Protein 4P0T (pdb70)

Structure (mmCIF, N/CA/C/O backbone):
data_4P0T
#
_entry.id   4P0T
#
_cell.length_a   104.030
_cell.length_b   104.030
_cell.length_c   33.560
_cell.angle_alpha   90.00
_cell.angle_beta   90.00
_cell.angle_gamma   120.00
#
_symmetry.space_group_name_H-M   'P 3'
#
loop_
_entity.id
_entity.type
_entity.pdbx_description
1 polymer 'Centromere protein M'
2 non-polymer GLYCEROL
3 water water
#
loop_
_atom_site.group_PDB
_atom_site.id
_atom_site.type_symbol
_atom_site.label_atom_id
_atom_site.label_alt_id
_atom_site.label_comp_id
_atom_site.label_asym_id
_atom_site.label_entity_id
_atom_site.label_seq_id
_atom_site.pdbx_PDB_ins_code
_atom_site.Cartn_x
_atom_site.Cartn_y
_atom_site.Cartn_z
_atom_site.occupancy
_atom_site.B_iso_or_equiv
_atom_site.auth_seq_id
_atom_site.auth_comp_id
_atom_site.auth_asym_id
_atom_site.auth_atom_id
_atom_site.pdbx_PDB_model_num
ATOM 1 N N . THR A 1 20 ? 62.020 69.025 9.992 1.00 45.34 15 THR A N 1
ATOM 2 C CA . THR A 1 20 ? 63.278 68.652 10.629 1.00 41.41 15 THR A CA 1
ATOM 3 C C . THR A 1 20 ? 64.393 69.653 10.291 1.00 31.46 15 THR A C 1
ATOM 4 O O . THR A 1 20 ? 65.373 69.769 11.024 1.00 33.76 15 THR A O 1
ATOM 8 N N . ALA A 1 21 ? 64.235 70.374 9.184 1.00 16.67 16 ALA A N 1
ATOM 9 C CA . ALA A 1 21 ? 65.123 71.485 8.857 1.00 16.25 16 ALA A CA 1
ATOM 10 C C . ALA A 1 21 ? 64.271 72.658 8.386 1.00 15.25 16 ALA A C 1
ATOM 11 O O . ALA A 1 21 ? 63.486 72.519 7.458 1.00 14.64 16 ALA A O 1
ATOM 13 N N . THR A 1 22 ? 64.434 73.814 9.021 1.00 14.40 17 THR A N 1
ATOM 14 C CA . THR A 1 22 ? 63.553 74.947 8.775 1.00 12.20 17 THR A CA 1
ATOM 15 C C . THR A 1 22 ? 64.302 76.181 8.308 1.00 11.47 17 THR A C 1
ATOM 16 O O . THR A 1 22 ? 65.250 76.623 8.963 1.00 11.06 17 THR A O 1
ATOM 20 N N . ILE A 1 23 ? 63.859 76.746 7.186 1.00 11.89 18 ILE A N 1
ATOM 21 C CA . ILE A 1 23 ? 64.453 77.971 6.654 1.00 9.38 18 ILE A CA 1
ATOM 22 C C . ILE A 1 23 ? 63.476 79.149 6.716 1.00 10.87 18 ILE A C 1
ATOM 23 O O . ILE A 1 23 ? 62.269 78.986 6.501 1.00 12.22 18 ILE A O 1
ATOM 28 N N . LEU A 1 24 ? 64.000 80.328 7.044 1.00 10.78 19 LEU A N 1
ATOM 29 C CA . LEU A 1 24 ? 63.213 81.554 7.014 1.00 10.41 19 LEU A CA 1
ATOM 30 C C . LEU A 1 24 ? 63.702 82.419 5.868 1.00 10.34 19 LEU A C 1
ATOM 31 O O . LEU A 1 24 ? 64.849 82.849 5.857 1.00 11.22 19 LEU A O 1
ATOM 36 N N . LEU A 1 25 ? 62.827 82.653 4.897 1.00 11.84 20 LEU A N 1
ATOM 37 C CA . LEU A 1 25 ? 63.120 83.550 3.792 1.00 11.18 20 LEU A CA 1
ATOM 38 C C . LEU A 1 25 ? 62.568 84.928 4.124 1.00 8.85 20 LEU A C 1
ATOM 39 O O . LEU A 1 25 ? 61.376 85.085 4.360 1.00 12.10 20 LEU A O 1
ATOM 44 N N . VAL A 1 26 ? 63.448 85.919 4.156 1.00 10.45 21 VAL A N 1
ATOM 45 C CA . VAL A 1 26 ? 63.056 87.284 4.472 1.00 10.98 21 VAL A CA 1
ATOM 46 C C . VAL A 1 26 ? 63.212 88.151 3.233 1.00 12.46 21 VAL A C 1
ATOM 47 O O . VAL A 1 26 ? 64.291 88.226 2.660 1.00 12.95 21 VAL A O 1
ATOM 51 N N . GLY A 1 27 ? 62.131 88.800 2.816 1.00 12.55 22 GLY A N 1
ATOM 52 C CA . GLY A 1 27 ? 62.149 89.613 1.614 1.00 12.78 22 GLY A CA 1
ATOM 53 C C . GLY A 1 27 ? 60.782 90.200 1.336 1.00 16.21 22 GLY A C 1
ATOM 54 O O . GLY A 1 27 ? 59.767 89.681 1.795 1.00 17.74 22 GLY A O 1
ATOM 55 N N . THR A 1 28 ? 60.751 91.278 0.567 1.00 18.12 23 THR A N 1
ATOM 56 C CA . THR A 1 28 ? 59.513 92.011 0.371 1.00 23.15 23 THR A CA 1
ATOM 57 C C . THR A 1 28 ? 58.727 91.562 -0.865 1.00 26.70 23 THR A C 1
ATOM 58 O O . THR A 1 28 ? 57.568 91.945 -1.037 1.00 28.96 23 THR A O 1
ATOM 62 N N . GLU A 1 29 ? 59.349 90.757 -1.721 1.00 25.09 24 GLU A N 1
ATOM 63 C CA . GLU A 1 29 ? 58.672 90.249 -2.917 1.00 27.87 24 GLU A CA 1
ATOM 64 C C . GLU A 1 29 ? 58.068 88.863 -2.686 1.00 25.31 24 GLU A C 1
ATOM 65 O O . GLU A 1 29 ? 58.742 87.853 -2.893 1.00 21.88 24 GLU A O 1
ATOM 71 N N . ASP A 1 30 ? 56.799 88.825 -2.280 1.00 27.08 25 ASP A N 1
ATOM 72 C CA . ASP A 1 30 ? 56.116 87.574 -1.938 1.00 30.35 25 ASP A CA 1
ATOM 73 C C . ASP A 1 30 ? 56.243 86.491 -3.011 1.00 21.90 25 ASP A C 1
ATOM 74 O O . ASP A 1 30 ? 56.549 85.337 -2.707 1.00 19.17 25 ASP A O 1
ATOM 79 N N . ALA A 1 31 ? 56.006 86.875 -4.262 1.00 19.93 26 ALA A N 1
ATOM 80 C CA . ALA A 1 31 ? 55.960 85.925 -5.366 1.00 21.56 26 ALA A CA 1
ATOM 81 C C . ALA A 1 31 ? 57.288 85.209 -5.555 1.00 25.64 26 ALA A C 1
ATOM 82 O O . ALA A 1 31 ? 57.329 83.982 -5.664 1.00 28.07 26 ALA A O 1
ATOM 84 N N . LEU A 1 32 ? 58.371 85.980 -5.585 1.00 26.02 27 LEU A N 1
ATOM 85 C CA . LEU A 1 32 ? 59.712 85.423 -5.720 1.00 26.29 27 LEU A CA 1
ATOM 86 C C . LEU A 1 32 ? 60.071 84.511 -4.552 1.00 22.11 27 LEU A C 1
ATOM 87 O O . LEU A 1 32 ? 60.671 83.458 -4.756 1.00 23.54 27 LEU A O 1
ATOM 92 N N . LEU A 1 33 ? 59.720 84.919 -3.332 1.00 16.96 28 LEU A N 1
ATOM 93 C CA . LEU A 1 33 ? 59.989 84.094 -2.154 1.00 12.97 28 LEU A CA 1
ATOM 94 C C . LEU A 1 33 ? 59.259 82.771 -2.275 1.00 16.33 28 LEU A C 1
ATOM 95 O O . LEU A 1 33 ? 59.795 81.722 -1.916 1.00 18.42 28 LEU A O 1
ATOM 100 N N . GLN A 1 34 ? 58.028 82.832 -2.777 1.00 14.41 29 GLN A N 1
ATOM 101 C CA . GLN A 1 34 ? 57.214 81.635 -2.965 1.00 15.49 29 GLN A CA 1
ATOM 102 C C . GLN A 1 34 ? 57.779 80.705 -4.017 1.00 15.11 29 GLN A C 1
ATOM 103 O O . GLN A 1 34 ? 57.806 79.496 -3.823 1.00 14.07 29 GLN A O 1
ATOM 109 N N . GLN A 1 35 ? 58.209 81.264 -5.142 1.00 13.74 30 GLN A N 1
ATOM 110 C CA . GLN A 1 35 ? 58.788 80.440 -6.192 1.00 13.37 30 GLN A CA 1
ATOM 111 C C . GLN A 1 35 ? 60.116 79.829 -5.735 1.00 12.88 30 GLN A C 1
ATOM 112 O O . GLN A 1 35 ? 60.423 78.678 -6.052 1.00 15.37 30 GLN A O 1
ATOM 118 N N . LEU A 1 36 ? 60.889 80.578 -4.955 1.00 12.34 31 LEU A N 1
ATOM 119 C CA . LEU A 1 36 ? 62.121 80.023 -4.399 1.00 12.66 31 LEU A CA 1
ATOM 120 C C . LEU A 1 36 ? 61.813 78.893 -3.419 1.00 14.46 31 LEU A C 1
ATOM 121 O O . LEU A 1 36 ? 62.495 77.868 -3.412 1.00 16.85 31 LEU A O 1
ATOM 126 N N . ALA A 1 37 ? 60.784 79.086 -2.596 1.00 12.34 32 ALA A N 1
ATOM 127 C CA . ALA A 1 37 ? 60.379 78.074 -1.623 1.00 11.86 32 ALA A CA 1
ATOM 128 C C . ALA A 1 37 ? 59.931 76.801 -2.337 1.00 13.84 32 ALA A C 1
ATOM 129 O O . ALA A 1 37 ? 60.306 75.690 -1.957 1.00 15.21 32 ALA A O 1
ATOM 131 N N . ASP A 1 38 ? 59.126 76.974 -3.377 1.00 12.67 33 ASP A N 1
ATOM 132 C CA . ASP A 1 38 ? 58.666 75.857 -4.181 1.00 13.50 33 ASP A CA 1
ATOM 133 C C . ASP A 1 38 ? 59.860 75.139 -4.790 1.00 13.78 33 ASP A C 1
ATOM 134 O O . ASP A 1 38 ? 59.886 73.909 -4.858 1.00 15.96 33 ASP A O 1
ATOM 139 N N . SER A 1 39 ? 60.853 75.913 -5.226 1.00 13.74 34 SER A N 1
ATOM 140 C CA . SER A 1 39 ? 62.057 75.340 -5.827 1.00 14.34 34 SER A CA 1
ATOM 141 C C . SER A 1 39 ? 62.847 74.511 -4.812 1.00 15.35 34 SER A C 1
ATOM 142 O O . SER A 1 39 ? 63.371 73.446 -5.139 1.00 16.24 34 SER A O 1
ATOM 145 N N . MET A 1 40 ? 62.911 74.998 -3.578 1.00 11.41 35 MET A N 1
ATOM 146 C CA . MET A 1 40 ? 63.602 74.279 -2.516 1.00 11.22 35 MET A CA 1
ATOM 147 C C . MET A 1 40 ? 62.858 73.006 -2.146 1.00 11.27 35 MET A C 1
ATOM 148 O O . MET A 1 40 ? 63.470 71.993 -1.832 1.00 13.58 35 MET A O 1
ATOM 153 N N . LEU A 1 41 ? 61.530 73.067 -2.192 1.00 12.09 36 LEU A N 1
ATOM 154 C CA . LEU A 1 41 ? 60.698 71.931 -1.818 1.00 11.87 36 LEU A CA 1
ATOM 155 C C . LEU A 1 41 ? 60.608 70.873 -2.920 1.00 18.20 36 LEU A C 1
ATOM 156 O O . LEU A 1 41 ? 60.235 69.729 -2.658 1.00 21.46 36 LEU A O 1
ATOM 161 N N . LYS A 1 42 ? 60.947 71.256 -4.146 1.00 21.75 37 LYS A N 1
ATOM 162 C CA . LYS A 1 42 ? 60.947 70.310 -5.257 1.00 29.89 37 LYS A CA 1
ATOM 163 C C . LYS A 1 42 ? 61.897 69.132 -4.986 1.00 43.36 37 LYS A C 1
ATOM 164 O O . LYS A 1 42 ? 62.999 69.318 -4.471 1.00 45.81 37 LYS A O 1
ATOM 170 N N . GLU A 1 43 ? 61.444 67.927 -5.324 1.00 57.27 38 GLU A N 1
ATOM 171 C CA . GLU A 1 43 ? 62.159 66.678 -5.032 1.00 71.55 38 GLU A CA 1
ATOM 172 C C . GLU A 1 43 ? 63.629 66.680 -5.481 1.00 77.90 38 GLU A C 1
ATOM 173 O O . GLU A 1 43 ? 63.971 67.309 -6.485 1.00 81.50 38 GLU A O 1
ATOM 175 N N . ASP A 1 44 ? 64.498 65.981 -4.749 1.00 76.83 39 ASP A N 1
ATOM 176 C CA . ASP A 1 44 ? 64.132 65.228 -3.549 1.00 73.85 39 ASP A CA 1
ATOM 177 C C . ASP A 1 44 ? 65.140 65.484 -2.436 1.00 69.64 39 ASP A C 1
ATOM 178 O O . ASP A 1 44 ? 66.310 65.759 -2.697 1.00 68.72 39 ASP A O 1
ATOM 180 N N . CYS A 1 45 ? 64.687 65.392 -1.192 1.00 66.64 40 CYS A N 1
ATOM 181 C CA . CYS A 1 45 ? 65.551 65.693 -0.057 1.00 63.57 40 CYS A CA 1
ATOM 182 C C . CYS A 1 45 ? 65.414 64.682 1.078 1.00 62.44 40 CYS A C 1
ATOM 183 O O . CYS A 1 45 ? 64.304 64.352 1.500 1.00 63.08 40 CYS A O 1
ATOM 186 N N . ALA A 1 46 ? 66.557 64.209 1.574 1.00 60.24 41 ALA A N 1
ATOM 187 C CA . ALA A 1 46 ? 66.600 63.202 2.633 1.00 58.12 41 ALA A CA 1
ATOM 188 C C . ALA A 1 46 ? 66.019 63.724 3.939 1.00 51.23 41 ALA A C 1
ATOM 189 O O . ALA A 1 46 ? 65.584 62.950 4.791 1.00 52.31 41 ALA A O 1
ATOM 191 N N . SER A 1 47 ? 66.022 65.041 4.096 1.00 44.12 42 SER A N 1
ATOM 192 C CA . SER A 1 47 ? 65.431 65.651 5.274 1.00 41.08 42 SER A CA 1
ATOM 193 C C . SER A 1 47 ? 64.080 66.277 4.943 1.00 37.21 42 SER A C 1
ATOM 194 O O . SER A 1 47 ? 63.749 66.497 3.775 1.00 34.72 42 SER A O 1
ATOM 197 N N . GLU A 1 48 ? 63.295 66.536 5.982 1.00 34.34 43 GLU A N 1
ATOM 198 C CA . GLU A 1 48 ? 61.995 67.167 5.825 1.00 32.92 43 GLU A CA 1
ATOM 199 C C . GLU A 1 48 ? 62.139 68.671 6.008 1.00 24.80 43 GLU A C 1
ATOM 200 O O . GLU A 1 48 ? 62.384 69.158 7.115 1.00 20.12 43 GLU A O 1
ATOM 206 N N . LEU A 1 49 ? 61.982 69.396 4.904 1.00 19.79 44 LEU A N 1
ATOM 207 C CA . LEU A 1 49 ? 62.213 70.834 4.870 1.00 17.46 44 LEU A CA 1
ATOM 208 C C . LEU A 1 49 ? 60.939 71.626 5.139 1.00 16.69 44 LEU A C 1
ATOM 209 O O . LEU A 1 49 ? 59.872 71.315 4.614 1.00 18.32 44 LEU A O 1
ATOM 214 N N . LYS A 1 50 ? 61.057 72.649 5.971 1.00 17.09 45 LYS A N 1
ATOM 215 C CA . LYS A 1 50 ? 59.954 73.561 6.221 1.00 19.36 45 LYS A CA 1
ATOM 216 C C . LYS A 1 50 ? 60.396 74.958 5.831 1.00 16.25 45 LYS A C 1
ATOM 217 O O . LYS A 1 50 ? 61.524 75.369 6.127 1.00 13.82 45 LYS A O 1
ATOM 223 N N . VAL A 1 51 ? 59.512 75.681 5.154 1.00 16.17 46 VAL A N 1
ATOM 224 C CA . VAL A 1 51 ? 59.814 77.038 4.729 1.00 16.59 46 VAL A CA 1
ATOM 225 C C . VAL A 1 51 ? 58.855 78.031 5.374 1.00 17.94 46 VAL A C 1
ATOM 226 O O . VAL A 1 51 ? 57.641 77.834 5.354 1.00 19.16 46 VAL A O 1
ATOM 230 N N . HIS A 1 52 ? 59.414 79.083 5.964 1.00 16.62 47 HIS A N 1
ATOM 231 C CA . HIS A 1 52 ? 58.620 80.214 6.423 1.00 19.37 47 HIS A CA 1
ATOM 232 C C . HIS A 1 52 ? 59.038 81.462 5.653 1.00 17.61 47 HIS A C 1
ATOM 233 O O . HIS A 1 52 ? 60.207 81.618 5.309 1.00 13.61 47 HIS A O 1
ATOM 240 N N . LEU A 1 53 ? 58.079 82.333 5.364 1.00 15.96 48 LEU A N 1
ATOM 241 C CA . LEU A 1 53 ? 58.382 83.596 4.706 1.00 15.02 48 LEU A CA 1
ATOM 242 C C . LEU A 1 53 ? 58.061 84.751 5.643 1.00 15.42 48 LEU A C 1
ATOM 243 O O . LEU A 1 53 ? 57.104 84.686 6.413 1.00 16.46 48 LEU A O 1
ATOM 248 N N . ALA A 1 54 ? 58.869 85.801 5.582 1.00 13.69 49 ALA A N 1
ATOM 249 C CA . ALA A 1 54 ? 58.592 87.028 6.310 1.00 12.77 49 ALA A CA 1
ATOM 250 C C . ALA A 1 54 ? 58.913 88.201 5.403 1.00 13.12 49 ALA A C 1
ATOM 251 O O . ALA A 1 54 ? 59.868 88.151 4.634 1.00 13.81 49 ALA A O 1
ATOM 253 N N . LYS A 1 55 ? 58.118 89.256 5.480 1.00 16.21 50 LYS A N 1
ATOM 254 C CA . LYS A 1 55 ? 58.391 90.434 4.676 1.00 18.88 50 LYS A CA 1
ATOM 255 C C . LYS A 1 55 ? 59.506 91.243 5.322 1.00 19.12 50 LYS A C 1
ATOM 256 O O . LYS A 1 55 ? 60.229 91.973 4.642 1.00 22.06 50 LYS A O 1
ATOM 262 N N . SER A 1 56 ? 59.654 91.084 6.636 1.00 15.90 51 SER A N 1
ATOM 263 C CA . SER A 1 56 ? 60.625 91.857 7.398 1.00 17.64 51 SER A CA 1
ATOM 264 C C . SER A 1 56 ? 60.872 91.268 8.785 1.00 18.49 51 SER A C 1
ATOM 265 O O . SER A 1 56 ? 60.128 90.405 9.244 1.00 17.79 51 SER A O 1
ATOM 268 N N . LEU A 1 57 ? 61.929 91.743 9.441 1.00 17.94 52 LEU A N 1
ATOM 269 C CA . LEU A 1 57 ? 62.175 91.448 10.848 1.00 15.00 52 LEU A CA 1
ATOM 270 C C . LEU A 1 57 ? 62.095 92.763 11.618 1.00 19.62 52 LEU A C 1
ATOM 271 O O . LEU A 1 57 ? 62.469 93.812 11.086 1.00 18.69 52 LEU A O 1
ATOM 276 N N . PRO A 1 58 ? 61.615 92.721 12.873 1.00 22.93 53 PRO A N 1
ATOM 277 C CA . PRO A 1 58 ? 61.253 91.533 13.656 1.00 23.20 53 PRO A CA 1
ATOM 278 C C . PRO A 1 58 ? 59.924 90.912 13.246 1.00 26.07 53 PRO A C 1
ATOM 279 O O . PRO A 1 58 ? 59.006 91.623 12.842 1.00 27.44 53 PRO A O 1
ATOM 283 N N . LEU A 1 59 ? 59.840 89.589 13.354 1.00 28.53 54 LEU A N 1
ATOM 284 C CA . LEU A 1 59 ? 58.591 88.861 13.161 1.00 29.63 54 LEU A CA 1
ATOM 285 C C . LEU A 1 59 ? 57.520 89.391 14.122 1.00 31.18 54 LEU A C 1
ATOM 286 O O . LEU A 1 59 ? 57.844 89.980 15.156 1.00 30.02 54 LEU A O 1
ATOM 291 N N . PRO A 1 60 ? 56.239 89.198 13.775 1.00 31.96 55 PRO A N 1
ATOM 292 C CA . PRO A 1 60 ? 55.130 89.700 14.598 1.00 35.99 55 PRO A CA 1
ATOM 293 C C . PRO A 1 60 ? 55.165 89.210 16.050 1.00 40.28 55 PRO A C 1
ATOM 294 O O . PRO A 1 60 ? 55.585 88.081 16.321 1.00 42.76 55 PRO A O 1
ATOM 298 N N . PRO A 1 66 ? 58.850 78.743 16.621 1.00 38.84 61 PRO A N 1
ATOM 299 C CA . PRO A 1 66 ? 59.320 77.668 15.738 1.00 36.35 61 PRO A CA 1
ATOM 300 C C . PRO A 1 66 ? 60.831 77.722 15.584 1.00 28.33 61 PRO A C 1
ATOM 301 O O . PRO A 1 66 ? 61.371 78.813 15.423 1.00 24.85 61 PRO A O 1
ATOM 305 N N . ARG A 1 67 ? 61.504 76.578 15.634 1.00 26.85 62 ARG A N 1
ATOM 306 C CA . ARG A 1 67 ? 62.950 76.558 15.449 1.00 24.04 62 ARG A CA 1
ATOM 307 C C . ARG A 1 67 ? 63.291 76.978 14.027 1.00 20.42 62 ARG A C 1
ATOM 308 O O . ARG A 1 67 ? 62.676 76.506 13.071 1.00 22.01 62 ARG A O 1
ATOM 316 N N . ILE A 1 68 ? 64.256 77.884 13.898 1.00 13.70 63 ILE A N 1
ATOM 317 C CA . ILE A 1 68 ? 64.723 78.345 12.599 1.00 10.86 63 ILE A CA 1
ATOM 318 C C . ILE A 1 68 ? 66.210 78.068 12.489 1.00 14.93 63 ILE A C 1
ATOM 319 O O . ILE A 1 68 ? 67.000 78.557 13.297 1.00 16.94 63 ILE A O 1
ATOM 324 N N . ASP A 1 69 ? 66.590 77.280 11.489 1.00 12.88 64 ASP A N 1
ATOM 325 C CA . ASP A 1 69 ? 67.977 76.850 11.341 1.00 14.48 64 ASP A CA 1
ATOM 326 C C . ASP A 1 69 ? 68.801 77.776 10.452 1.00 13.79 64 ASP A C 1
ATOM 327 O O . ASP A 1 69 ? 70.018 77.885 10.610 1.00 13.70 64 ASP A O 1
ATOM 332 N N . LEU A 1 70 ? 68.133 78.446 9.523 1.00 11.52 65 LEU A N 1
ATOM 333 C CA . LEU A 1 70 ? 68.822 79.265 8.539 1.00 10.95 65 LEU A CA 1
ATOM 334 C C . LEU A 1 70 ? 67.942 80.438 8.144 1.00 10.37 65 LEU A C 1
ATOM 335 O O . LEU A 1 70 ? 66.744 80.255 7.914 1.00 12.13 65 LEU A O 1
ATOM 340 N N . ILE A 1 71 ? 68.516 81.639 8.090 1.00 10.16 66 ILE A N 1
ATOM 341 C CA . ILE A 1 71 ? 67.791 82.803 7.579 1.00 10.76 66 ILE A CA 1
ATOM 342 C C . ILE A 1 71 ? 68.428 83.262 6.273 1.00 12.11 66 ILE A C 1
ATOM 343 O O . ILE A 1 71 ? 69.643 83.426 6.194 1.00 13.84 66 ILE A O 1
ATOM 348 N N . VAL A 1 72 ? 67.608 83.451 5.245 1.00 9.80 67 VAL A N 1
ATOM 349 C CA . VAL A 1 72 ? 68.097 83.966 3.977 1.00 9.23 67 VAL A CA 1
ATOM 350 C C . VAL A 1 72 ? 67.445 85.304 3.692 1.00 11.43 67 VAL A C 1
ATOM 351 O O . VAL A 1 72 ? 66.223 85.386 3.551 1.00 12.82 67 VAL A O 1
ATOM 355 N N . PHE A 1 73 ? 68.259 86.349 3.618 1.00 9.98 68 PHE A N 1
ATOM 356 C CA . PHE A 1 73 ? 67.764 87.660 3.234 1.00 9.49 68 PHE A CA 1
ATOM 357 C C . PHE A 1 73 ? 67.824 87.812 1.722 1.00 12.44 68 PHE A C 1
ATOM 358 O O . PHE A 1 73 ? 68.899 87.892 1.129 1.00 13.59 68 PHE A O 1
ATOM 366 N N . VAL A 1 74 ? 66.650 87.814 1.106 1.00 11.57 69 VAL A N 1
ATOM 367 C CA . VAL A 1 74 ? 66.535 87.990 -0.325 1.00 12.34 69 VAL A CA 1
ATOM 368 C C . VAL A 1 74 ? 66.461 89.483 -0.582 1.00 13.90 69 VAL A C 1
ATOM 369 O O . VAL A 1 74 ? 65.548 90.167 -0.109 1.00 13.73 69 VAL A O 1
ATOM 373 N N . VAL A 1 75 ? 67.454 89.986 -1.307 1.00 13.30 70 VAL A N 1
ATOM 374 C CA . VAL A 1 75 ? 67.586 91.411 -1.566 1.00 13.55 70 VAL A CA 1
ATOM 375 C C . VAL A 1 75 ? 67.410 91.689 -3.055 1.00 15.86 70 VAL A C 1
ATOM 376 O O . VAL A 1 75 ? 68.112 91.122 -3.892 1.00 14.29 70 VAL A O 1
ATOM 380 N N . ASN A 1 76 ? 66.454 92.554 -3.376 1.00 16.06 71 ASN A N 1
ATOM 381 C CA . ASN A 1 76 ? 66.175 92.924 -4.756 1.00 12.99 71 ASN A CA 1
ATOM 382 C C . ASN A 1 76 ? 66.982 94.161 -5.129 1.00 12.97 71 ASN A C 1
ATOM 383 O O . ASN A 1 76 ? 66.712 95.252 -4.635 1.00 13.87 71 ASN A O 1
ATOM 388 N N . LEU A 1 77 ? 67.960 93.999 -6.013 1.00 13.17 72 LEU A N 1
ATOM 389 C CA . LEU A 1 77 ? 68.857 95.104 -6.344 1.00 16.89 72 LEU A CA 1
ATOM 390 C C . LEU A 1 77 ? 68.217 96.191 -7.216 1.00 19.68 72 LEU A C 1
ATOM 391 O O . LEU A 1 77 ? 68.840 97.215 -7.502 1.00 22.50 72 LEU A O 1
ATOM 396 N N . HIS A 1 78 ? 66.978 95.967 -7.638 1.00 18.35 73 HIS A N 1
ATOM 397 C CA . HIS A 1 78 ? 66.252 96.976 -8.401 1.00 18.22 73 HIS A CA 1
ATOM 398 C C . HIS A 1 78 ? 65.329 97.792 -7.497 1.00 16.61 73 HIS A C 1
ATOM 399 O O . HIS A 1 78 ? 64.664 98.721 -7.955 1.00 20.83 73 HIS A O 1
ATOM 406 N N . SER A 1 79 ? 65.311 97.451 -6.211 1.00 15.09 74 SER A N 1
ATOM 407 C CA . SER A 1 79 ? 64.403 98.088 -5.256 1.00 14.60 74 SER A CA 1
ATOM 408 C C . SER A 1 79 ? 65.126 98.659 -4.034 1.00 14.31 74 SER A C 1
ATOM 409 O O . SER A 1 79 ? 65.654 97.915 -3.207 1.00 14.19 74 SER A O 1
ATOM 412 N N . LYS A 1 80 ? 65.140 99.983 -3.924 1.00 14.44 75 LYS A N 1
ATOM 413 C CA . LYS A 1 80 ? 65.774 100.653 -2.793 1.00 15.71 75 LYS A CA 1
ATOM 414 C C . LYS A 1 80 ? 65.060 100.289 -1.495 1.00 14.56 75 LYS A C 1
ATOM 415 O O . LYS A 1 80 ? 65.680 100.214 -0.423 1.00 15.37 75 LYS A O 1
ATOM 421 N N . TYR A 1 81 ? 63.751 100.065 -1.597 1.00 12.58 76 TYR A N 1
ATOM 422 C CA . TYR A 1 81 ? 62.979 99.637 -0.441 1.00 13.77 76 TYR A CA 1
ATOM 423 C C . TYR A 1 81 ? 63.428 98.261 0.032 1.00 10.79 76 TYR A C 1
ATOM 424 O O . TYR A 1 81 ? 63.499 98.006 1.227 1.00 11.05 76 TYR A O 1
ATOM 433 N N . SER A 1 82 ? 63.732 97.379 -0.910 1.00 11.94 77 SER A N 1
ATOM 434 C CA . SER A 1 82 ? 64.229 96.052 -0.565 1.00 9.47 77 SER A CA 1
ATOM 435 C C . SER A 1 82 ? 65.526 96.149 0.246 1.00 11.81 77 SER A C 1
ATOM 436 O O . SER A 1 82 ? 65.666 95.522 1.307 1.00 15.65 77 SER A O 1
ATOM 439 N N . LEU A 1 83 ? 66.462 96.945 -0.267 1.00 12.27 78 LEU A N 1
ATOM 440 C CA . LEU A 1 83 ? 67.731 97.222 0.398 1.00 11.15 78 LEU A CA 1
ATOM 441 C C . LEU A 1 83 ? 67.492 97.727 1.811 1.00 11.52 78 LEU A C 1
ATOM 442 O O . LEU A 1 83 ? 68.024 97.175 2.778 1.00 15.95 78 LEU A O 1
ATOM 447 N N . GLN A 1 84 ? 66.693 98.786 1.925 1.00 11.87 79 GLN A N 1
ATOM 448 C CA . GLN A 1 84 ? 66.424 99.391 3.232 1.00 12.55 79 GLN A CA 1
ATOM 449 C C . GLN A 1 84 ? 65.822 98.391 4.219 1.00 12.45 79 GLN A C 1
ATOM 450 O O . GLN A 1 84 ? 66.240 98.306 5.376 1.00 13.67 79 GLN A O 1
ATOM 456 N N . ASN A 1 85 ? 64.832 97.640 3.750 1.00 11.69 80 ASN A N 1
ATOM 457 C CA . ASN A 1 85 ? 64.182 96.614 4.557 1.00 14.37 80 ASN A CA 1
ATOM 458 C C . ASN A 1 85 ? 65.166 95.550 5.052 1.00 13.22 80 ASN A C 1
ATOM 459 O O . ASN A 1 85 ? 65.099 95.119 6.208 1.00 12.61 80 ASN A O 1
ATOM 464 N N . THR A 1 86 ? 66.084 95.136 4.181 1.00 10.74 81 THR A N 1
ATOM 465 C CA . THR A 1 86 ? 67.126 94.194 4.585 1.00 10.52 81 THR A CA 1
ATOM 466 C C . THR A 1 86 ? 68.002 94.805 5.678 1.00 14.20 81 THR A C 1
ATOM 467 O O . THR A 1 86 ? 68.236 94.187 6.730 1.00 13.45 81 THR A O 1
ATOM 471 N N . GLU A 1 87 ? 68.464 96.032 5.429 1.00 11.59 82 GLU A N 1
ATOM 472 C CA . GLU A 1 87 ? 69.351 96.716 6.365 1.00 11.59 82 GLU A CA 1
ATOM 473 C C . GLU A 1 87 ? 68.715 96.846 7.745 1.00 12.34 82 GLU A C 1
ATOM 474 O O . GLU A 1 87 ? 69.376 96.634 8.764 1.00 15.16 82 GLU A O 1
ATOM 480 N N . GLU A 1 88 ? 67.430 97.187 7.773 1.00 11.36 83 GLU A N 1
ATOM 481 C CA . GLU A 1 88 ? 66.716 97.394 9.029 1.00 14.78 83 GLU A CA 1
ATOM 482 C C . GLU A 1 88 ? 66.461 96.065 9.736 1.00 15.92 83 GLU A C 1
ATOM 483 O O . GLU A 1 88 ? 66.661 95.944 10.948 1.00 17.27 83 GLU A O 1
ATOM 489 N N . SER A 1 89 ? 66.026 95.071 8.965 1.00 13.17 84 SER A N 1
ATOM 490 C CA . SER A 1 89 ? 65.739 93.743 9.498 1.00 14.51 84 SER A CA 1
ATOM 491 C C . SER A 1 89 ? 66.965 93.127 10.161 1.00 12.98 84 SER A C 1
ATOM 492 O O . SER A 1 89 ? 66.856 92.469 11.196 1.00 13.93 84 SER A O 1
ATOM 495 N N . LEU A 1 90 ? 68.129 93.345 9.559 1.00 11.10 85 LEU A N 1
ATOM 496 C CA . LEU A 1 90 ? 69.368 92.790 10.096 1.00 11.40 85 LEU A CA 1
ATOM 497 C C . LEU A 1 90 ? 69.652 93.217 11.538 1.00 12.54 85 LEU A C 1
ATOM 498 O O . LEU A 1 90 ? 70.306 92.494 12.292 1.00 15.62 85 LEU A O 1
ATOM 503 N N . ARG A 1 91 ? 69.151 94.381 11.928 1.00 11.70 86 ARG A N 1
ATOM 504 C CA . ARG A 1 91 ? 69.443 94.895 13.256 1.00 12.79 86 ARG A CA 1
ATOM 505 C C . ARG A 1 91 ? 68.753 94.085 14.352 1.00 17.66 86 ARG A C 1
ATOM 506 O O . ARG A 1 91 ? 69.116 94.180 15.528 1.00 19.25 86 ARG A O 1
ATOM 514 N N . HIS A 1 92 ? 67.769 93.278 13.967 1.00 13.81 87 HIS A N 1
ATOM 515 C CA . HIS A 1 92 ? 66.987 92.531 14.944 1.00 13.42 87 HIS A CA 1
ATOM 516 C C . HIS A 1 92 ? 67.412 91.071 15.047 1.00 14.80 87 HIS A C 1
ATOM 517 O O . HIS A 1 92 ? 66.824 90.298 15.804 1.00 16.94 87 HIS A O 1
ATOM 524 N N . VAL A 1 93 ? 68.434 90.702 14.283 1.00 12.29 88 VAL A N 1
ATOM 525 C CA . VAL A 1 93 ? 68.912 89.328 14.251 1.00 11.07 88 VAL A CA 1
ATOM 526 C C . VAL A 1 93 ? 69.978 89.110 15.317 1.00 13.75 88 VAL A C 1
ATOM 527 O O . VAL A 1 93 ? 70.954 89.860 15.386 1.00 14.72 88 VAL A O 1
ATOM 531 N N . ASP A 1 94 ? 69.799 88.088 16.150 1.00 13.16 89 ASP A N 1
ATOM 532 C CA . ASP A 1 94 ? 70.808 87.770 17.158 1.00 14.41 89 ASP A CA 1
ATOM 533 C C . ASP A 1 94 ? 72.115 87.333 16.507 1.00 13.84 89 ASP A C 1
ATOM 534 O O . ASP A 1 94 ? 72.105 86.638 15.491 1.00 15.07 89 ASP A O 1
ATOM 539 N N . ALA A 1 95 ? 73.231 87.748 17.101 1.00 13.66 90 ALA A N 1
ATOM 540 C CA . ALA A 1 95 ? 74.551 87.542 16.510 1.00 14.74 90 ALA A CA 1
ATOM 541 C C . ALA A 1 95 ? 74.856 86.076 16.242 1.00 17.34 90 ALA A C 1
ATOM 542 O O . ALA A 1 95 ? 75.596 85.759 15.312 1.00 18.15 90 ALA A O 1
ATOM 544 N N . SER A 1 96 ? 74.283 85.186 17.052 1.00 18.49 91 SER A N 1
ATOM 545 C CA . SER A 1 96 ? 74.532 83.752 16.906 1.00 17.15 91 SER A CA 1
ATOM 546 C C . SER A 1 96 ? 74.019 83.240 15.572 1.00 14.29 91 SER A C 1
ATOM 547 O O . SER A 1 96 ? 74.507 82.236 15.061 1.00 16.53 91 SER A O 1
ATOM 550 N N . PHE A 1 97 ? 73.038 83.933 15.004 1.00 11.07 92 PHE A N 1
ATOM 551 C CA . PHE A 1 97 ? 72.545 83.568 13.685 1.00 12.04 92 PHE A CA 1
ATOM 552 C C . PHE A 1 97 ? 73.601 83.806 12.610 1.00 13.30 92 PHE A C 1
ATOM 553 O O . PHE A 1 97 ? 73.621 83.119 11.600 1.00 15.78 92 PHE A O 1
ATOM 561 N N . PHE A 1 98 ? 74.472 84.787 12.815 1.00 14.51 93 PHE A N 1
ATOM 562 C CA . PHE A 1 98 ? 75.446 85.129 11.783 1.00 15.36 93 PHE A CA 1
ATOM 563 C C . PHE A 1 98 ? 76.627 84.166 11.798 1.00 17.04 93 PHE A C 1
ATOM 564 O O . PHE A 1 98 ? 77.516 84.253 10.950 1.00 18.35 93 PHE A O 1
ATOM 572 N N . LEU A 1 99 ? 76.624 83.243 12.760 1.00 16.57 94 LEU A N 1
ATOM 573 C CA . LEU A 1 99 ? 77.620 82.171 12.801 1.00 19.90 94 LEU A CA 1
ATOM 574 C C . LEU A 1 99 ? 77.328 81.068 11.770 1.00 18.10 94 LEU A C 1
ATOM 575 O O . LEU A 1 99 ? 77.223 79.889 12.121 1.00 16.19 94 LEU A O 1
ATOM 580 N N . GLY A 1 100 ? 77.203 81.450 10.502 1.00 14.74 95 GLY A N 1
ATOM 581 C CA . GLY A 1 100 ? 76.937 80.491 9.444 1.00 14.23 95 GLY A CA 1
ATOM 582 C C . GLY A 1 100 ? 75.470 80.183 9.186 1.00 12.81 95 GLY A C 1
ATOM 583 O O . GLY A 1 100 ? 75.151 79.433 8.265 1.00 15.16 95 GLY A O 1
ATOM 584 N N . LYS A 1 101 ? 74.571 80.757 9.985 1.00 11.00 96 LYS A N 1
ATOM 585 C CA . LYS A 1 101 ? 73.140 80.484 9.829 1.00 9.86 96 LYS A CA 1
ATOM 586 C C . LYS A 1 101 ? 72.376 81.628 9.163 1.00 13.53 96 LYS A C 1
ATOM 587 O O . LYS A 1 101 ? 71.146 81.680 9.221 1.00 12.70 96 LYS A O 1
ATOM 593 N N . VAL A 1 102 ? 73.112 82.541 8.533 1.00 11.60 97 VAL A N 1
ATOM 594 C CA . VAL A 1 102 ? 72.517 83.596 7.713 1.00 12.75 97 VAL A CA 1
ATOM 595 C C . VAL A 1 102 ? 73.175 83.658 6.337 1.00 13.29 97 VAL A C 1
ATOM 596 O O . VAL A 1 102 ? 74.402 83.614 6.222 1.00 13.26 97 VAL A O 1
ATOM 600 N N . CYS A 1 103 ? 72.342 83.742 5.302 1.00 13.09 98 CYS A N 1
ATOM 601 C CA A CYS A 1 103 ? 72.804 83.906 3.929 0.49 14.05 98 CYS A CA 1
ATOM 602 C CA B CYS A 1 103 ? 72.829 83.922 3.947 0.51 13.84 98 CYS A CA 1
ATOM 603 C C . CYS A 1 103 ? 72.099 85.091 3.292 1.00 15.80 98 CYS A C 1
ATOM 604 O O . CYS A 1 103 ? 70.914 85.320 3.548 1.00 17.23 98 CYS A O 1
ATOM 609 N N . PHE A 1 104 ? 72.819 85.841 2.464 1.00 10.81 99 PHE A N 1
ATOM 610 C CA . PHE A 1 104 ? 72.210 86.915 1.689 1.00 9.99 99 PHE A CA 1
ATOM 611 C C . PHE A 1 104 ? 71.988 86.389 0.287 1.00 12.70 99 PHE A C 1
ATOM 612 O O . PHE A 1 104 ? 72.839 85.680 -0.250 1.00 13.80 99 PHE A O 1
ATOM 620 N N . LEU A 1 105 ? 70.843 86.714 -0.303 1.00 13.11 100 LEU A N 1
ATOM 621 C CA . LEU A 1 105 ? 70.574 86.314 -1.681 1.00 12.76 100 LEU A CA 1
ATOM 622 C C . LEU A 1 105 ? 70.145 87.524 -2.498 1.00 14.40 100 LEU A C 1
ATOM 623 O O . LEU A 1 105 ? 69.021 88.005 -2.361 1.00 13.79 100 LEU A O 1
ATOM 628 N N . ALA A 1 106 ? 71.052 88.011 -3.341 1.00 11.63 101 ALA A N 1
ATOM 629 C CA . ALA A 1 106 ? 70.802 89.184 -4.166 1.00 10.81 101 ALA A CA 1
ATOM 630 C C . ALA A 1 106 ? 70.251 88.791 -5.522 1.00 11.79 101 ALA A C 1
ATOM 631 O O . ALA A 1 106 ? 70.807 87.939 -6.213 1.00 13.82 101 ALA A O 1
ATOM 633 N N . THR A 1 107 ? 69.148 89.417 -5.902 1.00 11.62 102 THR A N 1
ATOM 634 C CA . THR A 1 107 ? 68.559 89.161 -7.201 1.00 15.12 102 THR A CA 1
ATOM 635 C C . THR A 1 107 ? 68.631 90.428 -8.055 1.00 17.88 102 THR A C 1
ATOM 636 O O . THR A 1 107 ? 68.484 91.536 -7.543 1.00 18.50 102 THR A O 1
ATOM 640 N N . GLY A 1 108 ? 68.900 90.267 -9.347 1.00 18.36 103 GLY A N 1
ATOM 641 C CA . GLY A 1 108 ? 69.022 91.406 -10.238 1.00 16.92 103 GLY A CA 1
ATOM 642 C C . GLY A 1 108 ? 70.450 91.813 -10.554 1.00 18.19 103 GLY A C 1
ATOM 643 O O . GLY A 1 108 ? 70.680 92.593 -11.478 1.00 19.82 103 GLY A O 1
ATOM 644 N N . ALA A 1 109 ? 71.413 91.280 -9.803 1.00 19.11 104 ALA A N 1
ATOM 645 C CA . ALA A 1 109 ? 72.819 91.672 -9.949 1.00 22.31 104 ALA A CA 1
ATOM 646 C C . ALA A 1 109 ? 73.439 91.268 -11.283 1.00 22.71 104 ALA A C 1
ATOM 647 O O . ALA A 1 109 ? 74.386 91.901 -11.751 1.00 22.98 104 ALA A O 1
ATOM 649 N N . GLY A 1 110 ? 72.918 90.205 -11.884 1.00 21.54 105 GLY A N 1
ATOM 650 C CA . GLY A 1 110 ? 73.416 89.741 -13.165 1.00 22.07 105 GLY A CA 1
ATOM 651 C C . GLY A 1 110 ? 72.837 90.530 -14.323 1.00 21.89 105 GLY A C 1
ATOM 652 O O . GLY A 1 110 ? 73.205 90.317 -15.483 1.00 21.37 105 GLY A O 1
ATOM 653 N N . ARG A 1 111 ? 71.929 91.450 -14.006 1.00 19.61 106 ARG A N 1
ATOM 654 C CA . ARG A 1 111 ? 71.241 92.224 -15.032 1.00 23.48 106 ARG A CA 1
ATOM 655 C C . ARG A 1 111 ? 71.799 93.639 -15.140 1.00 24.69 106 ARG A C 1
ATOM 656 O O . ARG A 1 111 ? 71.996 94.320 -14.134 1.00 28.22 106 ARG A O 1
ATOM 664 N N . GLU A 1 112 ? 72.055 94.069 -16.372 1.00 24.15 107 GLU A N 1
ATOM 665 C CA . GLU A 1 112 ? 72.636 95.379 -16.628 1.00 27.39 107 GLU A CA 1
ATOM 666 C C . GLU A 1 112 ? 71.707 96.493 -16.135 1.00 29.42 107 GLU A C 1
ATOM 667 O O . GLU A 1 112 ? 72.148 97.617 -15.881 1.00 33.15 107 GLU A O 1
ATOM 673 N N . SER A 1 113 ? 70.425 96.163 -15.975 1.00 23.82 108 SER A N 1
ATOM 674 C CA . SER A 1 113 ? 69.423 97.123 -15.512 1.00 21.83 108 SER A CA 1
ATOM 675 C C . SER A 1 113 ? 69.496 97.433 -14.017 1.00 23.45 108 SER A C 1
ATOM 676 O O . SER A 1 113 ? 68.832 98.356 -13.545 1.00 24.87 108 SER A O 1
ATOM 679 N N . HIS A 1 114 ? 70.286 96.671 -13.269 1.00 21.59 109 HIS A N 1
ATOM 680 C CA . HIS A 1 114 ? 70.347 96.881 -11.823 1.00 27.51 109 HIS A CA 1
ATOM 681 C C . HIS A 1 114 ? 71.273 98.039 -11.457 1.00 32.54 109 HIS A C 1
ATOM 682 O O . HIS A 1 114 ? 72.163 98.402 -12.231 1.00 33.64 109 HIS A O 1
ATOM 689 N N . CYS A 1 115 ? 71.058 98.613 -10.275 1.00 32.55 110 CYS A N 1
ATOM 690 C CA . CYS A 1 115 ? 71.889 99.711 -9.793 1.00 33.04 110 CYS A CA 1
ATOM 691 C C . CYS A 1 115 ? 73.139 99.182 -9.106 1.00 26.22 110 CYS A C 1
ATOM 692 O O . CYS A 1 115 ? 73.056 98.422 -8.142 1.00 22.07 110 CYS A O 1
ATOM 695 N N . SER A 1 116 ? 74.296 99.597 -9.608 1.00 30.33 111 SER A N 1
ATOM 696 C CA . SER A 1 116 ? 75.577 99.128 -9.094 1.00 32.03 111 SER A CA 1
ATOM 697 C C . SER A 1 116 ? 75.797 99.532 -7.639 1.00 25.49 111 SER A C 1
ATOM 698 O O . SER A 1 116 ? 76.394 98.785 -6.866 1.00 22.70 111 SER A O 1
ATOM 701 N N . ILE A 1 117 ? 75.303 100.711 -7.275 1.00 26.47 112 ILE A N 1
ATOM 702 C CA . ILE A 1 117 ? 75.434 101.224 -5.913 1.00 27.46 112 ILE A CA 1
ATOM 703 C C . ILE A 1 117 ? 74.737 100.303 -4.912 1.00 25.04 112 ILE A C 1
ATOM 704 O O . ILE A 1 117 ? 75.235 100.077 -3.806 1.00 23.81 112 ILE A O 1
ATOM 709 N N . HIS A 1 118 ? 73.588 99.771 -5.314 1.00 24.26 113 HIS A N 1
ATOM 710 C CA . HIS A 1 118 ? 72.865 98.791 -4.511 1.00 22.07 113 HIS A CA 1
ATOM 711 C C . HIS A 1 118 ? 73.677 97.514 -4.333 1.00 20.53 113 HIS A C 1
ATOM 712 O O . HIS A 1 118 ? 73.738 96.948 -3.238 1.00 21.80 113 HIS A O 1
ATOM 719 N N . ARG A 1 119 ? 74.294 97.056 -5.415 1.00 19.69 114 ARG A N 1
ATOM 720 C CA . ARG A 1 119 ? 75.088 95.837 -5.354 1.00 19.01 114 ARG A CA 1
ATOM 721 C C . ARG A 1 119 ? 76.245 96.021 -4.388 1.00 17.68 114 ARG A C 1
ATOM 722 O O . ARG A 1 119 ? 76.513 95.159 -3.548 1.00 17.38 114 ARG A O 1
ATOM 730 N N . HIS A 1 120 ? 76.925 97.155 -4.511 1.00 19.48 115 HIS A N 1
ATOM 731 C CA . HIS A 1 120 ? 78.032 97.459 -3.619 1.00 27.90 115 HIS A CA 1
ATOM 732 C C . HIS A 1 120 ? 77.546 97.507 -2.180 1.00 22.45 115 HIS A C 1
ATOM 733 O O . HIS A 1 120 ? 78.206 96.999 -1.266 1.00 21.81 115 HIS A O 1
ATOM 740 N N . THR A 1 121 ? 76.384 98.126 -1.992 1.00 17.93 116 THR A N 1
ATOM 741 C CA . THR A 1 121 ? 75.781 98.252 -0.674 1.00 17.54 116 THR A CA 1
ATOM 742 C C . THR A 1 121 ? 75.542 96.886 -0.036 1.00 17.06 116 THR A C 1
ATOM 743 O O . THR A 1 121 ? 75.832 96.694 1.141 1.00 20.06 116 THR A O 1
ATOM 747 N N A VAL A 1 122 ? 75.029 95.944 -0.822 0.48 17.77 117 VAL A N 1
ATOM 748 N N B VAL A 1 122 ? 75.026 95.934 -0.811 0.52 17.79 117 VAL A N 1
ATOM 749 C CA A VAL A 1 122 ? 74.750 94.598 -0.323 0.48 16.15 117 VAL A CA 1
ATOM 750 C CA B VAL A 1 122 ? 74.762 94.600 -0.264 0.52 16.12 117 VAL A CA 1
ATOM 751 C C A VAL A 1 122 ? 76.031 93.797 -0.077 0.48 15.02 117 VAL A C 1
ATOM 752 C C B VAL A 1 122 ? 76.031 93.763 -0.084 0.52 14.97 117 VAL A C 1
ATOM 753 O O A VAL A 1 122 ? 76.105 93.012 0.864 0.48 15.86 117 VAL A O 1
ATOM 754 O O B VAL A 1 122 ? 76.094 92.913 0.803 0.52 16.08 117 VAL A O 1
ATOM 761 N N . VAL A 1 123 ? 77.040 94.007 -0.916 1.00 14.54 118 VAL A N 1
ATOM 762 C CA . VAL A 1 123 ? 78.341 93.367 -0.719 1.00 15.83 118 VAL A CA 1
ATOM 763 C C . VAL A 1 123 ? 78.929 93.825 0.620 1.00 17.74 118 VAL A C 1
ATOM 764 O O . VAL A 1 123 ? 79.427 93.014 1.418 1.00 19.04 118 VAL A O 1
ATOM 768 N N . LYS A 1 124 ? 78.832 95.128 0.873 1.00 18.74 119 LYS A N 1
ATOM 769 C CA . LYS A 1 124 ? 79.262 95.711 2.145 1.00 25.33 119 LYS A CA 1
ATOM 770 C C . LYS A 1 124 ? 78.430 95.185 3.322 1.00 23.12 119 LYS A C 1
ATOM 771 O O . LYS A 1 124 ? 78.964 94.939 4.401 1.00 22.64 119 LYS A O 1
ATOM 777 N N . LEU A 1 125 ? 77.129 95.011 3.109 1.00 20.68 120 LEU A N 1
ATOM 778 C CA . LEU A 1 125 ? 76.256 94.421 4.123 1.00 23.38 120 LEU A CA 1
ATOM 779 C C . LEU A 1 125 ? 76.723 93.020 4.513 1.00 22.07 120 LEU A C 1
ATOM 780 O O . LEU A 1 125 ? 76.970 92.736 5.688 1.00 19.96 120 LEU A O 1
ATOM 785 N N . ALA A 1 126 ? 76.821 92.148 3.514 1.00 17.89 121 ALA A N 1
ATOM 786 C CA . ALA A 1 126 ? 77.239 90.767 3.720 1.00 19.26 121 ALA A CA 1
ATOM 787 C C . ALA A 1 126 ? 78.611 90.702 4.377 1.00 19.08 121 ALA A C 1
ATOM 788 O O . ALA A 1 126 ? 78.870 89.836 5.215 1.00 19.54 121 ALA A O 1
ATOM 790 N N . HIS A 1 127 ? 79.491 91.621 3.992 1.00 16.02 122 HIS A N 1
ATOM 791 C CA . HIS A 1 127 ? 80.809 91.687 4.603 1.00 16.57 122 HIS A CA 1
ATOM 792 C C . HIS A 1 127 ? 80.723 92.065 6.079 1.00 20.15 122 HIS A C 1
ATOM 793 O O . HIS A 1 127 ? 81.406 91.486 6.922 1.00 22.72 122 HIS A O 1
ATOM 800 N N . THR A 1 128 ? 79.874 93.041 6.378 1.00 20.19 123 THR A N 1
ATOM 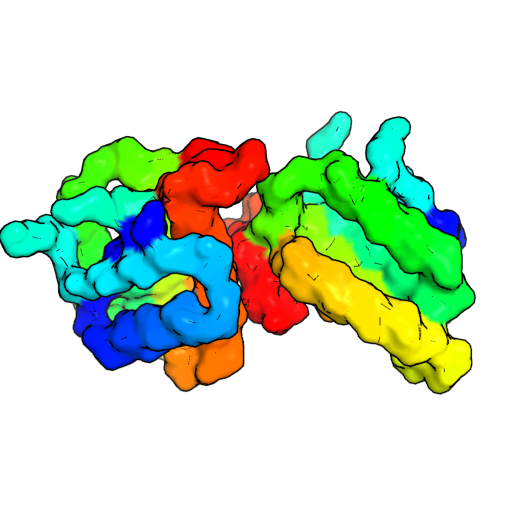801 C CA . THR A 1 128 ? 79.730 93.582 7.724 1.00 20.60 123 THR A CA 1
ATOM 802 C C . THR A 1 128 ? 79.186 92.534 8.677 1.00 19.42 123 THR A C 1
ATOM 803 O O . THR A 1 128 ? 79.613 92.438 9.832 1.00 20.01 123 THR A O 1
ATOM 807 N N . TYR A 1 129 ? 78.238 91.745 8.189 1.00 19.03 124 TYR A N 1
ATOM 808 C CA . TYR A 1 129 ? 77.631 90.716 9.015 1.00 19.81 124 TYR A CA 1
ATOM 809 C C . TYR A 1 129 ? 78.311 89.371 8.819 1.00 23.07 124 TYR A C 1
ATOM 810 O O . TYR A 1 129 ? 77.795 88.346 9.258 1.00 26.37 124 TYR A O 1
ATOM 819 N N . GLN A 1 130 ? 79.476 89.400 8.170 1.00 19.76 125 GLN A N 1
ATOM 820 C CA . GLN A 1 130 ? 80.281 88.209 7.895 1.00 22.64 125 GLN A CA 1
ATOM 821 C C . GLN A 1 130 ? 79.464 86.983 7.466 1.00 20.09 125 GLN A C 1
ATOM 822 O O . GLN A 1 130 ? 79.583 85.896 8.040 1.00 22.27 125 GLN A O 1
ATOM 828 N N . SER A 1 131 ? 78.639 87.172 6.446 1.00 17.70 126 SER A N 1
ATOM 829 C CA . SER A 1 131 ? 77.757 86.123 5.970 1.00 16.10 126 SER A CA 1
ATOM 830 C C . SER A 1 131 ? 77.855 86.020 4.457 1.00 16.79 126 SER A C 1
ATOM 831 O O . SER A 1 131 ? 78.143 87.012 3.783 1.00 16.59 126 SER A O 1
ATOM 834 N N . PRO A 1 132 ? 77.631 84.812 3.918 1.00 17.61 127 PRO A N 1
ATOM 835 C CA . PRO A 1 132 ? 77.742 84.568 2.476 1.00 17.57 127 PRO A CA 1
ATOM 836 C C . PRO A 1 132 ? 76.811 85.457 1.666 1.00 17.66 127 PRO A C 1
ATOM 837 O O . PRO A 1 132 ? 75.678 85.699 2.077 1.00 16.77 127 PRO A O 1
ATOM 841 N N . LEU A 1 133 ? 77.298 85.942 0.530 1.00 20.06 128 LEU A N 1
ATOM 842 C CA . LEU A 1 133 ? 76.451 86.644 -0.425 1.00 18.27 128 LEU A CA 1
ATOM 843 C C . LEU A 1 133 ? 76.330 85.811 -1.699 1.00 17.99 128 LEU A C 1
ATOM 844 O O . LEU A 1 133 ? 77.317 85.580 -2.401 1.00 16.12 128 LEU A O 1
ATOM 849 N N . LEU A 1 134 ? 75.114 85.344 -1.968 1.00 15.14 129 LEU A N 1
ATOM 850 C CA . LEU A 1 134 ? 74.822 84.537 -3.146 1.00 12.36 129 LEU A CA 1
ATOM 851 C C . LEU A 1 134 ? 74.032 85.375 -4.142 1.00 11.04 129 LEU A C 1
ATOM 852 O O . LEU A 1 134 ? 73.322 86.299 -3.746 1.00 11.73 129 LEU A O 1
ATOM 857 N N . TYR A 1 135 ? 74.177 85.073 -5.429 1.00 13.12 130 TYR A N 1
ATOM 858 C CA . TYR A 1 135 ? 73.480 85.807 -6.485 1.00 13.46 130 TYR A CA 1
ATOM 859 C C . TYR A 1 135 ? 72.609 84.875 -7.315 1.00 15.24 130 TYR A C 1
ATOM 860 O O . TYR A 1 135 ? 73.048 83.788 -7.701 1.00 17.58 130 TYR A O 1
ATOM 869 N N . CYS A 1 136 ? 71.386 85.304 -7.610 1.00 14.01 131 CYS A N 1
ATOM 870 C CA . CYS A 1 136 ? 70.520 84.536 -8.495 1.00 16.67 131 CYS A CA 1
ATOM 871 C C . CYS A 1 136 ? 69.430 85.413 -9.084 1.00 17.33 131 CYS A C 1
ATOM 872 O O . CYS A 1 136 ? 68.882 86.265 -8.392 1.00 21.29 131 CYS A O 1
ATOM 875 N N . ASP A 1 137 ? 69.123 85.204 -10.362 1.00 14.78 132 ASP A N 1
ATOM 876 C CA . ASP A 1 137 ? 67.939 85.801 -10.973 1.00 13.70 132 ASP A CA 1
ATOM 877 C C . ASP A 1 137 ? 66.749 84.874 -10.715 1.00 15.60 132 ASP A C 1
ATOM 878 O O . ASP A 1 137 ? 66.521 83.914 -11.450 1.00 16.26 132 ASP A O 1
ATOM 883 N N . LEU A 1 138 ? 65.994 85.165 -9.660 1.00 18.76 133 LEU A N 1
ATOM 884 C CA . LEU A 1 138 ? 64.920 84.281 -9.209 1.00 20.53 133 LEU A CA 1
ATOM 885 C C . LEU A 1 138 ? 63.780 84.141 -10.217 1.00 22.26 133 LEU A C 1
ATOM 886 O O . LEU A 1 138 ? 62.907 83.288 -10.062 1.00 22.38 133 LEU A O 1
ATOM 891 N N . GLU A 1 139 ? 63.789 84.985 -11.245 1.00 22.39 134 GLU A N 1
ATOM 892 C CA . GLU A 1 139 ? 62.774 84.927 -12.289 1.00 20.76 134 GLU A CA 1
ATOM 893 C C . GLU A 1 139 ? 63.134 83.905 -13.360 1.00 22.17 134 GLU A C 1
ATOM 894 O O . GLU A 1 139 ? 62.314 83.581 -14.216 1.00 26.79 134 GLU A O 1
ATOM 900 N N . VAL A 1 140 ? 64.365 83.402 -13.315 1.00 19.86 135 VAL A N 1
ATOM 901 C CA . VAL A 1 140 ? 64.805 82.388 -14.269 1.00 19.23 135 VAL A CA 1
ATOM 902 C C . VAL A 1 140 ? 64.689 81.001 -13.646 1.00 17.56 135 VAL A C 1
ATOM 903 O O . VAL A 1 140 ? 65.335 80.712 -12.638 1.00 15.35 135 VAL A O 1
ATOM 907 N N . GLU A 1 141 ? 63.866 80.150 -14.252 1.00 16.40 136 GLU A N 1
ATOM 908 C CA . GLU A 1 141 ? 63.552 78.836 -13.689 1.00 18.35 136 GLU A CA 1
ATOM 909 C C . GLU A 1 141 ? 64.782 77.997 -13.346 1.00 18.29 136 GLU A C 1
ATOM 910 O O . GLU A 1 141 ? 64.949 77.592 -12.197 1.00 18.75 136 GLU A O 1
ATOM 916 N N . GLY A 1 142 ? 65.640 77.742 -14.332 1.00 16.60 137 GLY A N 1
ATOM 917 C CA . GLY A 1 142 ? 66.811 76.904 -14.119 1.00 16.76 137 GLY A CA 1
ATOM 918 C C . GLY A 1 142 ? 67.768 77.440 -13.062 1.00 18.25 137 GLY A C 1
ATOM 919 O O . GLY A 1 142 ? 68.250 76.701 -12.182 1.00 23.47 137 GLY A O 1
ATOM 920 N N . PHE A 1 143 ? 68.029 78.742 -13.140 1.00 15.35 138 PHE A N 1
ATOM 921 C CA . PHE A 1 143 ? 68.965 79.390 -12.233 1.00 14.83 138 PHE A CA 1
ATOM 922 C C . PHE A 1 143 ? 68.434 79.276 -10.811 1.00 12.63 138 PHE A C 1
ATOM 923 O O . PHE A 1 143 ? 69.166 78.915 -9.877 1.00 14.59 138 PHE A O 1
ATOM 931 N N . ARG A 1 144 ? 67.146 79.565 -10.659 1.00 10.21 139 ARG A N 1
ATOM 932 C CA . ARG A 1 144 ? 66.501 79.453 -9.358 1.00 12.95 139 ARG A CA 1
ATOM 933 C C . ARG A 1 144 ? 66.544 78.013 -8.854 1.00 11.93 139 ARG A C 1
ATOM 934 O O . ARG A 1 144 ? 66.684 77.784 -7.665 1.00 13.61 139 ARG A O 1
ATOM 942 N N . ALA A 1 145 ? 66.427 77.050 -9.764 1.00 12.48 140 ALA A N 1
ATOM 943 C CA . ALA A 1 145 ? 66.478 75.638 -9.396 1.00 12.00 140 ALA A CA 1
ATOM 944 C C . ALA A 1 145 ? 67.831 75.302 -8.784 1.00 11.51 140 ALA A C 1
ATOM 945 O O . ALA A 1 145 ? 67.916 74.691 -7.704 1.00 11.96 140 ALA A O 1
ATOM 947 N N A THR A 1 146 ? 68.894 75.707 -9.474 0.33 12.84 141 THR A N 1
ATOM 948 N N B THR A 1 146 ? 68.893 75.714 -9.468 0.67 13.07 141 THR A N 1
ATOM 949 C CA A THR A 1 146 ? 70.251 75.465 -8.990 0.33 12.99 141 THR A CA 1
ATOM 950 C CA B THR A 1 146 ? 70.246 75.452 -8.984 0.67 12.33 141 THR A CA 1
ATOM 951 C C A THR A 1 146 ? 70.487 76.129 -7.636 0.33 11.94 141 THR A C 1
ATOM 952 C C B THR A 1 146 ? 70.496 76.132 -7.638 0.67 11.79 141 THR A C 1
ATOM 953 O O A THR A 1 146 ? 71.015 75.509 -6.698 0.33 12.50 141 THR A O 1
ATOM 954 O O B THR A 1 146 ? 71.036 75.523 -6.701 0.67 12.81 141 THR A O 1
ATOM 961 N N . MET A 1 147 ? 70.085 77.392 -7.539 1.00 11.93 142 MET A N 1
ATOM 962 C CA . MET A 1 147 ? 70.237 78.136 -6.296 1.00 12.65 142 MET A CA 1
ATOM 963 C C . MET A 1 147 ? 69.490 77.445 -5.158 1.00 9.72 142 MET A C 1
ATOM 964 O O . MET A 1 147 ? 69.967 77.392 -4.029 1.00 11.85 142 MET A O 1
ATOM 969 N N . ALA A 1 148 ? 68.322 76.899 -5.476 1.00 11.87 143 ALA A N 1
ATOM 970 C CA . ALA A 1 148 ? 67.524 76.174 -4.503 1.00 12.21 143 ALA A CA 1
ATOM 971 C C . ALA A 1 148 ? 68.272 74.933 -4.051 1.00 10.98 143 ALA A C 1
ATOM 972 O O . ALA A 1 148 ? 68.227 74.586 -2.876 1.00 11.97 143 ALA A O 1
ATOM 974 N N . GLN A 1 149 ? 68.955 74.260 -4.973 1.00 9.99 144 GLN A N 1
ATOM 975 C CA . GLN A 1 149 ? 69.778 73.117 -4.567 1.00 13.36 144 GLN A CA 1
ATOM 976 C C . GLN A 1 149 ? 70.818 73.556 -3.536 1.00 11.26 144 GLN A C 1
ATOM 977 O O . GLN A 1 149 ? 70.974 72.943 -2.448 1.00 12.28 144 GLN A O 1
ATOM 983 N N . ARG A 1 150 ? 71.531 74.625 -3.887 1.00 11.31 145 ARG A N 1
ATOM 984 C CA . ARG A 1 150 ? 72.562 75.153 -2.990 1.00 11.90 145 ARG A CA 1
ATOM 985 C C . ARG A 1 150 ? 71.996 75.468 -1.599 1.00 10.46 145 ARG A C 1
ATOM 986 O O . ARG A 1 150 ? 72.576 75.087 -0.568 1.00 11.19 145 ARG A O 1
ATOM 994 N N . LEU A 1 151 ? 70.850 76.143 -1.575 1.00 10.38 146 LEU A N 1
ATOM 995 C CA . LEU A 1 151 ? 70.249 76.576 -0.319 1.00 9.05 146 LEU A CA 1
ATOM 996 C C . LEU A 1 151 ? 69.714 75.402 0.496 1.00 12.62 146 LEU A C 1
ATOM 997 O O . LEU A 1 151 ? 69.745 75.432 1.725 1.00 11.62 146 LEU A O 1
ATOM 1002 N N . VAL A 1 152 ? 69.208 74.381 -0.185 1.00 10.84 147 VAL A N 1
ATOM 1003 C CA . VAL A 1 152 ? 68.777 73.169 0.495 1.00 11.32 147 VAL A CA 1
ATOM 1004 C C . VAL A 1 152 ? 69.976 72.554 1.206 1.00 12.84 147 VAL A C 1
ATOM 1005 O O . VAL A 1 152 ? 69.879 72.184 2.392 1.00 11.45 147 VAL A O 1
ATOM 1009 N N . ARG A 1 153 ? 71.112 72.472 0.506 1.00 12.49 148 ARG A N 1
ATOM 1010 C CA . ARG A 1 153 ? 72.311 71.939 1.169 1.00 11.36 148 ARG A CA 1
ATOM 1011 C C . ARG A 1 153 ? 72.761 72.783 2.375 1.00 13.90 148 ARG A C 1
ATOM 1012 O O . ARG A 1 153 ? 73.073 72.243 3.452 1.00 15.40 148 ARG A O 1
ATOM 1020 N N . VAL A 1 154 ? 72.793 74.103 2.200 1.00 12.98 149 VAL A N 1
ATOM 1021 C CA . VAL A 1 154 ? 73.172 74.987 3.305 1.00 10.52 149 VAL A CA 1
ATOM 1022 C C . VAL A 1 154 ? 72.225 74.827 4.503 1.00 12.90 149 VAL A C 1
ATOM 1023 O O . VAL A 1 154 ? 72.659 74.812 5.661 1.00 12.99 149 VAL A O 1
ATOM 1027 N N . LEU A 1 155 ? 70.933 74.689 4.215 1.00 9.90 150 LEU A N 1
ATOM 1028 C CA . LEU A 1 155 ? 69.909 74.497 5.243 1.00 10.84 150 LEU A CA 1
ATOM 1029 C C . LEU A 1 155 ? 70.115 73.187 6.003 1.00 14.35 150 LEU A C 1
ATOM 1030 O O . LEU A 1 155 ? 70.013 73.146 7.234 1.00 14.15 150 LEU A O 1
ATOM 1035 N N . GLN A 1 156 ? 70.393 72.116 5.267 1.00 10.55 151 GLN A N 1
ATOM 1036 C CA . GLN A 1 156 ? 70.675 70.836 5.905 1.00 10.33 151 GLN A CA 1
ATOM 1037 C C . GLN A 1 156 ? 71.896 70.931 6.796 1.00 10.96 151 GLN A C 1
ATOM 1038 O O . GLN A 1 156 ? 71.903 70.367 7.888 1.00 15.06 151 GLN A O 1
ATOM 1044 N N . ILE A 1 157 ? 72.925 71.638 6.328 1.00 9.37 152 ILE A N 1
ATOM 1045 C CA . ILE A 1 157 ? 74.121 71.850 7.138 1.00 10.51 152 ILE A CA 1
ATOM 1046 C C . ILE A 1 157 ? 73.787 72.584 8.434 1.00 12.29 152 ILE A C 1
ATOM 1047 O O . ILE A 1 157 ? 74.186 72.164 9.530 1.00 13.51 152 ILE A O 1
ATOM 1052 N N . CYS A 1 158 ? 73.038 73.675 8.310 1.00 11.13 153 CYS A N 1
ATOM 1053 C CA . CYS A 1 158 ? 72.673 74.475 9.473 1.00 11.40 153 CYS A CA 1
ATOM 1054 C C . CYS A 1 158 ? 71.795 73.707 10.450 1.00 14.56 153 CYS A C 1
ATOM 1055 O O . CYS A 1 158 ? 71.841 73.955 11.655 1.00 19.76 153 CYS A O 1
ATOM 1058 N N . ALA A 1 159 ? 71.000 72.776 9.928 1.00 11.00 154 ALA A N 1
ATOM 1059 C CA . ALA A 1 159 ? 70.117 71.960 10.762 1.00 15.42 154 ALA A CA 1
ATOM 1060 C C . ALA A 1 159 ? 70.841 70.777 11.416 1.00 18.37 154 ALA A C 1
ATOM 1061 O O . ALA A 1 159 ? 70.233 70.007 12.162 1.00 22.37 154 ALA A O 1
ATOM 1063 N N . GLY A 1 160 ? 72.134 70.638 11.130 1.00 15.58 155 GLY A N 1
ATOM 1064 C CA . GLY A 1 160 ? 72.947 69.610 11.751 1.00 15.40 155 GLY A CA 1
ATOM 1065 C C . GLY A 1 160 ? 72.826 68.251 11.092 1.00 17.13 155 GLY A C 1
ATOM 1066 O O . GLY A 1 160 ? 73.201 67.236 11.677 1.00 21.16 155 GLY A O 1
ATOM 1067 N N . HIS A 1 161 ? 72.325 68.227 9.861 1.00 14.90 156 HIS A N 1
ATOM 1068 C CA . HIS A 1 161 ? 72.043 66.96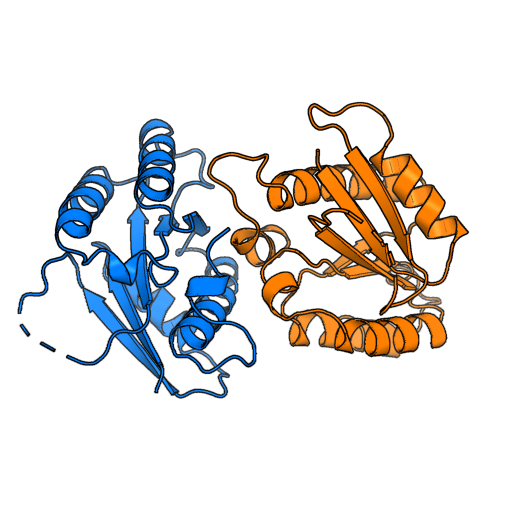8 9.177 1.00 17.08 156 HIS A CA 1
ATOM 1069 C C . HIS A 1 161 ? 73.177 66.467 8.274 1.00 17.42 156 HIS A C 1
ATOM 1070 O O . HIS A 1 161 ? 73.113 65.348 7.763 1.00 20.38 156 HIS A O 1
ATOM 1077 N N . VAL A 1 162 ? 74.207 67.285 8.078 1.00 13.79 157 VAL A N 1
ATOM 1078 C CA . VAL A 1 162 ? 75.319 66.907 7.209 1.00 15.01 157 VAL A CA 1
ATOM 1079 C C . VAL A 1 162 ? 76.551 66.528 8.024 1.00 15.15 157 VAL A C 1
ATOM 1080 O O . VAL A 1 162 ? 77.113 67.375 8.722 1.00 13.78 157 VAL A O 1
ATOM 1084 N N . PRO A 1 163 ? 76.969 65.250 7.942 1.00 16.44 158 PRO A N 1
ATOM 1085 C CA . PRO A 1 163 ? 78.090 64.764 8.757 1.00 13.08 158 PRO A CA 1
ATOM 1086 C C . PRO A 1 163 ? 79.352 65.603 8.566 1.00 14.13 158 PRO A C 1
ATOM 1087 O O . PRO A 1 163 ? 79.763 65.867 7.432 1.00 13.99 158 PRO A O 1
ATOM 1091 N N . GLY A 1 164 ? 79.937 66.039 9.678 1.00 16.11 159 GLY A N 1
ATOM 1092 C CA . GLY A 1 164 ? 81.207 66.741 9.653 1.00 13.88 159 GLY A CA 1
ATOM 1093 C C . GLY A 1 164 ? 81.161 68.204 9.253 1.00 12.98 159 GLY A C 1
ATOM 1094 O O . GLY A 1 164 ? 82.210 68.838 9.123 1.00 15.07 159 GLY A O 1
ATOM 1095 N N . VAL A 1 165 ? 79.962 68.747 9.038 1.00 11.98 160 VAL A N 1
ATOM 1096 C CA . VAL A 1 165 ? 79.835 70.152 8.662 1.00 13.09 160 VAL A CA 1
ATOM 1097 C C . VAL A 1 165 ? 78.709 70.838 9.432 1.00 17.46 160 VAL A C 1
ATOM 1098 O O . VAL A 1 165 ? 77.541 70.478 9.291 1.00 22.97 160 VAL A O 1
ATOM 1102 N N . SER A 1 166 ? 79.066 71.836 10.235 1.00 12.61 161 SER A N 1
ATOM 1103 C CA . SER A 1 166 ? 78.081 72.647 10.939 1.00 12.03 161 SER A CA 1
ATOM 1104 C C . SER A 1 166 ? 78.038 74.031 10.316 1.00 12.67 161 SER A C 1
ATOM 1105 O O . SER A 1 166 ? 78.851 74.355 9.446 1.00 11.91 161 SER A O 1
ATOM 1108 N N . ALA A 1 167 ? 77.096 74.848 10.773 1.00 12.44 162 ALA A N 1
ATOM 1109 C CA . ALA A 1 167 ? 77.012 76.229 10.328 1.00 12.32 162 ALA A CA 1
ATOM 1110 C C . ALA A 1 167 ? 78.340 76.931 10.574 1.00 13.07 162 ALA A C 1
ATOM 1111 O O . ALA A 1 167 ? 78.767 77.771 9.787 1.00 15.94 162 ALA A O 1
ATOM 1113 N N . LEU A 1 168 ? 79.000 76.566 11.666 1.00 13.91 163 LEU A N 1
ATOM 1114 C CA . LEU A 1 168 ? 80.288 77.156 11.996 1.00 20.06 163 LEU A CA 1
ATOM 1115 C C . LEU A 1 168 ? 81.290 76.917 10.866 1.00 20.66 163 LEU A C 1
ATOM 1116 O O . LEU A 1 168 ? 82.089 77.795 10.531 1.00 23.03 163 LEU A O 1
ATOM 1121 N N . ASN A 1 169 ? 81.228 75.730 10.270 1.00 17.03 164 ASN A N 1
ATOM 1122 C CA . ASN A 1 169 ? 82.151 75.365 9.199 1.00 16.47 164 ASN A CA 1
ATOM 1123 C C . ASN A 1 169 ? 81.903 76.169 7.927 1.00 18.66 164 ASN A C 1
ATOM 1124 O O . ASN A 1 169 ? 82.792 76.301 7.096 1.00 20.53 164 ASN A O 1
ATOM 1129 N N . LEU A 1 170 ? 80.694 76.705 7.780 1.00 18.79 165 LEU A N 1
ATOM 1130 C CA . LEU A 1 170 ? 80.358 77.537 6.621 1.00 18.08 165 LEU A CA 1
ATOM 1131 C C . LEU A 1 170 ? 81.148 78.846 6.619 1.00 22.98 165 LEU A C 1
ATOM 1132 O O . LEU A 1 170 ? 81.448 79.396 5.562 1.00 23.98 165 LEU A O 1
ATOM 1137 N N . LEU A 1 171 ? 81.483 79.340 7.806 1.00 31.09 166 LEU A N 1
ATOM 1138 C CA . LEU A 1 171 ? 82.306 80.539 7.926 1.00 44.04 166 LEU A CA 1
ATOM 1139 C C . LEU A 1 171 ? 83.640 80.413 7.179 1.00 48.56 166 LEU A C 1
ATOM 1140 O O . LEU A 1 171 ? 84.434 79.503 7.434 1.00 43.56 166 LEU A O 1
ATOM 1145 N N . SER A 1 172 ? 83.868 81.337 6.250 1.00 54.44 167 SER A N 1
ATOM 1146 C CA . SER A 1 172 ? 85.061 81.330 5.409 1.00 59.82 167 SER A CA 1
ATOM 1147 C C . SER A 1 172 ? 85.399 82.749 4.949 1.00 60.76 167 SER A C 1
ATOM 1148 O O . SER A 1 172 ? 86.422 82.985 4.305 1.00 62.06 167 SER A O 1
ATOM 1151 N N . THR B 1 20 ? 99.311 83.172 -3.621 1.00 43.29 15 THR B N 1
ATOM 1152 C CA . THR B 1 20 ? 98.211 83.486 -2.717 1.00 39.54 15 THR B CA 1
ATOM 1153 C C . THR B 1 20 ? 96.938 82.703 -3.058 1.00 33.15 15 THR B C 1
ATOM 1154 O O . THR B 1 20 ? 96.047 82.572 -2.217 1.00 35.88 15 THR B O 1
ATOM 1158 N N . ALA B 1 21 ? 96.857 82.189 -4.286 1.00 21.26 16 ALA B N 1
ATOM 1159 C CA . ALA B 1 21 ? 95.752 81.319 -4.691 1.00 15.82 16 ALA B CA 1
ATOM 1160 C C . ALA B 1 21 ? 96.300 79.960 -5.135 1.00 14.93 16 ALA B C 1
ATOM 1161 O O . ALA B 1 21 ? 97.070 79.886 -6.096 1.00 14.38 16 ALA B O 1
ATOM 1163 N N . THR B 1 22 ? 95.901 78.892 -4.442 1.00 14.61 17 THR B N 1
ATOM 1164 C CA . THR B 1 22 ? 96.466 77.562 -4.683 1.00 11.43 17 THR B CA 1
ATOM 1165 C C . THR B 1 22 ? 95.438 76.551 -5.164 1.00 12.91 17 THR B C 1
ATOM 1166 O O . THR B 1 22 ? 94.420 76.323 -4.509 1.00 12.30 17 THR B O 1
ATOM 1170 N N . ILE B 1 23 ? 95.724 75.932 -6.302 1.00 11.68 18 ILE B N 1
ATOM 1171 C CA . ILE B 1 23 ? 94.853 74.913 -6.862 1.00 10.63 18 ILE B CA 1
ATOM 1172 C C . ILE B 1 23 ? 95.520 73.539 -6.796 1.00 11.08 18 ILE B C 1
ATOM 1173 O O . ILE B 1 23 ? 96.705 73.397 -7.093 1.00 12.16 18 ILE B O 1
ATOM 1178 N N . LEU B 1 24 ? 94.757 72.537 -6.378 1.00 9.36 19 LEU B N 1
ATOM 1179 C CA . LEU B 1 24 ? 95.195 71.149 -6.448 1.00 10.01 19 LEU B CA 1
ATOM 1180 C C . LEU B 1 24 ? 94.490 70.449 -7.608 1.00 12.01 19 LEU B C 1
ATOM 1181 O O . LEU B 1 24 ? 93.262 70.372 -7.638 1.00 13.19 19 LEU B O 1
ATOM 1186 N N . LEU B 1 25 ? 95.268 69.952 -8.564 1.00 9.51 20 LEU B N 1
ATOM 1187 C CA . LEU B 1 25 ? 94.727 69.189 -9.676 1.00 9.83 20 LEU B CA 1
ATOM 1188 C C . LEU B 1 25 ? 94.929 67.721 -9.365 1.00 12.35 20 LEU B C 1
ATOM 1189 O O . LEU B 1 25 ? 96.060 67.283 -9.117 1.00 13.87 20 LEU B O 1
ATOM 1194 N N . VAL B 1 26 ? 93.834 66.967 -9.360 1.00 9.79 21 VAL B N 1
ATOM 1195 C CA . VAL B 1 26 ? 93.890 65.544 -9.064 1.00 9.75 21 VAL B CA 1
ATOM 1196 C C . VAL B 1 26 ? 93.526 64.732 -10.301 1.00 12.08 21 VAL B C 1
ATOM 1197 O O . VAL B 1 26 ? 92.438 64.878 -10.839 1.00 13.52 21 VAL B O 1
ATOM 1201 N N . GLY B 1 27 ? 94.441 63.875 -10.747 1.00 12.48 22 GLY B N 1
ATOM 1202 C CA . GLY B 1 27 ? 94.205 63.042 -11.912 1.00 14.52 22 GLY B CA 1
ATOM 1203 C C . GLY B 1 27 ? 95.381 62.118 -12.167 1.00 15.80 22 GLY B C 1
ATOM 1204 O O . GLY B 1 27 ? 96.487 62.336 -11.663 1.00 15.61 22 GLY B O 1
ATOM 1205 N N . THR B 1 28 ? 95.152 61.082 -12.959 1.00 16.60 23 THR B N 1
ATOM 1206 C CA . THR B 1 28 ? 96.179 60.079 -13.157 1.00 22.56 23 THR B CA 1
ATOM 1207 C C . THR B 1 28 ? 97.188 60.504 -14.215 1.00 23.70 23 THR B C 1
ATOM 1208 O O . THR B 1 28 ? 98.382 60.232 -14.093 1.00 30.92 23 THR B O 1
ATOM 1212 N N . GLU B 1 29 ? 96.699 61.175 -15.250 1.00 19.93 24 GLU B N 1
ATOM 1213 C CA . GLU B 1 29 ? 97.528 61.517 -16.396 1.00 21.04 24 GLU B CA 1
ATOM 1214 C C . GLU B 1 29 ? 98.395 62.726 -16.095 1.00 21.50 24 GLU B C 1
ATOM 1215 O O . GLU B 1 29 ? 97.944 63.866 -16.208 1.00 17.00 24 GLU B O 1
ATOM 1221 N N . ASP B 1 30 ? 99.644 62.460 -15.720 1.00 22.21 25 ASP B N 1
ATOM 1222 C CA . ASP B 1 30 ? 100.582 63.504 -15.324 1.00 24.48 25 ASP B CA 1
ATOM 1223 C C . ASP B 1 30 ? 100.817 64.532 -16.439 1.00 21.19 25 ASP B C 1
ATOM 1224 O O . ASP B 1 30 ? 100.866 65.731 -16.173 1.00 17.93 25 ASP B O 1
ATOM 1229 N N . ALA B 1 31 ? 100.930 64.062 -17.681 1.00 22.11 26 ALA B N 1
ATOM 1230 C CA . ALA B 1 31 ? 101.150 64.938 -18.839 1.00 20.97 26 ALA B CA 1
ATOM 1231 C C . ALA B 1 31 ? 100.026 65.958 -19.049 1.00 19.50 26 ALA B C 1
ATOM 1232 O O . ALA B 1 31 ? 100.279 67.146 -19.292 1.00 21.10 26 ALA B O 1
ATOM 1234 N N . LEU B 1 32 ? 98.788 65.479 -18.957 1.00 20.88 27 LEU B N 1
ATOM 1235 C CA . LEU B 1 32 ? 97.608 66.332 -19.058 1.00 21.36 27 LEU B CA 1
ATOM 1236 C C . LEU B 1 32 ? 97.573 67.368 -17.943 1.00 17.08 27 LEU B C 1
ATOM 1237 O O . LEU B 1 32 ? 97.348 68.551 -18.197 1.00 18.94 27 LEU B O 1
ATOM 1242 N N . LEU B 1 33 ? 97.777 66.910 -16.708 1.00 16.83 28 LEU B N 1
ATOM 1243 C CA . LEU B 1 33 ? 97.768 67.791 -15.545 1.00 15.04 28 LEU B CA 1
ATOM 1244 C C . LEU B 1 33 ? 98.821 68.867 -15.723 1.00 12.02 28 LEU B C 1
ATOM 1245 O O . LEU B 1 33 ? 98.580 70.025 -15.418 1.00 14.83 28 LEU B O 1
ATOM 1250 N N . GLN B 1 34 ? 99.986 68.480 -16.227 1.00 10.65 29 GLN B N 1
ATOM 1251 C CA . GLN B 1 34 ? 101.058 69.434 -16.460 1.00 12.64 29 GLN B CA 1
ATOM 1252 C C . GLN B 1 34 ? 100.668 70.441 -17.516 1.00 12.65 29 GLN B C 1
ATOM 1253 O O . GLN B 1 34 ? 100.950 71.621 -17.367 1.00 13.86 29 GLN B O 1
ATOM 1259 N N . GLN B 1 35 ? 100.043 69.983 -18.596 1.00 12.29 30 GLN B N 1
ATOM 1260 C CA . GLN B 1 35 ? 99.668 70.918 -19.653 1.00 13.84 30 GLN B CA 1
ATOM 1261 C C . GLN B 1 35 ? 98.620 71.913 -19.169 1.00 13.30 30 GLN B C 1
ATOM 1262 O O . GLN B 1 35 ? 98.668 73.102 -19.509 1.00 15.85 30 GLN B O 1
ATOM 1268 N N . LEU B 1 36 ? 97.685 71.429 -18.360 1.00 11.05 31 LEU B N 1
ATOM 1269 C CA . LEU B 1 36 ? 96.641 72.292 -17.823 1.00 11.27 31 LEU B CA 1
ATOM 1270 C C . LEU B 1 36 ? 97.225 73.289 -16.826 1.00 10.49 31 LEU B C 1
ATOM 1271 O O . LEU B 1 36 ? 96.854 74.460 -16.820 1.00 13.79 31 LEU B O 1
ATOM 1276 N N . ALA B 1 37 ? 98.147 72.814 -15.994 1.00 9.22 32 ALA B N 1
ATOM 1277 C CA . ALA B 1 37 ? 98.842 73.667 -15.034 1.00 10.65 32 ALA B CA 1
ATOM 1278 C C . ALA B 1 37 ? 99.605 74.765 -15.769 1.00 13.40 32 ALA B C 1
ATOM 1279 O O . ALA B 1 37 ? 99.528 75.938 -15.397 1.00 19.22 32 ALA B O 1
ATOM 1281 N N . ASP B 1 38 ? 100.329 74.372 -16.815 1.00 8.78 33 ASP B N 1
ATOM 1282 C CA . ASP B 1 38 ? 101.056 75.308 -17.660 1.00 11.95 33 ASP B CA 1
ATOM 1283 C C . ASP B 1 38 ? 100.099 76.358 -18.197 1.00 12.54 33 ASP B C 1
ATOM 1284 O O . ASP B 1 38 ? 100.376 77.552 -18.121 1.00 15.70 33 ASP B O 1
ATOM 1289 N N . SER B 1 39 ? 98.970 75.910 -18.742 1.00 12.02 34 SER B N 1
ATOM 1290 C CA . SER B 1 39 ? 98.007 76.838 -19.335 1.00 14.99 34 SER B CA 1
ATOM 1291 C C . SER B 1 39 ? 97.449 77.817 -18.303 1.00 14.93 34 SER B C 1
ATOM 1292 O O . SER B 1 39 ? 97.258 78.993 -18.601 1.00 18.84 34 SER B O 1
ATOM 1295 N N . MET B 1 40 ? 97.193 77.335 -17.090 1.00 12.30 35 MET B N 1
ATOM 1296 C CA . MET B 1 40 ? 96.722 78.218 -16.025 1.00 13.20 35 MET B CA 1
ATOM 1297 C C . MET B 1 40 ? 97.792 79.239 -15.620 1.00 14.35 35 MET B C 1
ATOM 1298 O O . MET B 1 40 ? 97.495 80.408 -15.380 1.00 14.62 35 MET B O 1
ATOM 1303 N N . LEU B 1 41 ? 99.040 78.792 -15.551 1.00 12.67 36 LEU B N 1
ATOM 1304 C CA . LEU B 1 41 ? 100.131 79.669 -15.144 1.00 15.47 36 LEU B CA 1
ATOM 1305 C C . LEU B 1 41 ? 100.506 80.687 -16.221 1.00 19.47 36 LEU B C 1
ATOM 1306 O O . LEU B 1 41 ? 101.164 81.684 -15.933 1.00 25.21 36 LEU B O 1
ATOM 1311 N N . LYS B 1 42 ? 100.083 80.438 -17.456 1.00 27.65 37 LYS B N 1
ATOM 1312 C CA . LYS B 1 42 ? 100.365 81.351 -18.559 1.00 36.76 37 LYS B CA 1
ATOM 1313 C C . LYS B 1 42 ? 99.823 82.747 -18.264 1.00 46.35 37 LYS B C 1
ATOM 1314 O O . LYS B 1 42 ? 98.665 82.903 -17.872 1.00 48.58 37 LYS B O 1
ATOM 1320 N N . GLU B 1 43 ? 100.685 83.744 -18.448 1.00 57.00 38 GLU B N 1
ATOM 1321 C CA . GLU B 1 43 ? 100.408 85.146 -18.119 1.00 69.78 38 GLU B CA 1
ATOM 1322 C C . GLU B 1 43 ? 99.052 85.656 -18.623 1.00 74.41 38 GLU B C 1
ATOM 1323 O O . GLU B 1 43 ? 98.580 85.220 -19.674 1.00 77.39 38 GLU B O 1
ATOM 1325 N N . ASP B 1 44 ? 98.423 86.573 -17.884 1.00 73.70 39 ASP B N 1
ATOM 1326 C CA . ASP B 1 44 ? 98.944 87.108 -16.624 1.00 69.80 39 ASP B CA 1
ATOM 1327 C C . ASP B 1 44 ? 97.830 87.180 -15.589 1.00 64.27 39 ASP B C 1
ATOM 1328 O O . ASP B 1 44 ? 96.652 87.080 -15.930 1.00 63.76 39 ASP B O 1
ATOM 1330 N N . CYS B 1 45 ? 98.200 87.360 -14.326 1.00 59.32 40 CYS B N 1
ATOM 1331 C CA . CYS B 1 45 ? 97.218 87.347 -13.248 1.00 54.19 40 CYS B CA 1
ATOM 1332 C C . CYS B 1 45 ? 97.620 88.262 -12.097 1.00 55.29 40 CYS B C 1
ATOM 1333 O O . CYS B 1 45 ? 98.804 88.423 -11.799 1.00 58.63 40 CYS B O 1
ATOM 1336 N N . ALA B 1 46 ? 96.623 88.862 -11.456 1.00 53.35 41 ALA B N 1
ATOM 1337 C CA . ALA B 1 46 ? 96.849 89.696 -10.284 1.00 52.29 41 ALA B CA 1
ATOM 1338 C C . ALA B 1 46 ? 97.278 88.825 -9.113 1.00 47.75 41 ALA B C 1
ATOM 1339 O O . ALA B 1 46 ? 98.164 89.188 -8.340 1.00 47.19 41 ALA B O 1
ATOM 1341 N N . SER B 1 47 ? 96.633 87.671 -8.989 1.00 43.03 42 SER B N 1
ATOM 1342 C CA . SER B 1 47 ? 96.945 86.733 -7.925 1.00 42.78 42 SER B CA 1
ATOM 1343 C C . SER B 1 47 ? 98.230 85.998 -8.253 1.00 44.57 42 SER B C 1
ATOM 1344 O O . SER B 1 47 ? 98.556 85.777 -9.419 1.00 48.08 42 SER B O 1
ATOM 1347 N N . GLU B 1 48 ? 98.964 85.630 -7.214 1.00 42.40 43 GLU B N 1
ATOM 1348 C CA . GLU B 1 48 ? 100.107 84.758 -7.379 1.00 38.92 43 GLU B CA 1
ATOM 1349 C C . GLU B 1 48 ? 99.568 83.339 -7.329 1.00 27.88 43 GLU B C 1
ATOM 1350 O O . GLU B 1 48 ? 99.151 82.859 -6.276 1.00 26.84 43 GLU B O 1
ATOM 1356 N N . LEU B 1 49 ? 99.541 82.682 -8.483 1.00 19.74 44 LEU B N 1
ATOM 1357 C CA . LEU B 1 49 ? 98.945 81.356 -8.583 1.00 18.17 44 LEU B CA 1
ATOM 1358 C C . LEU B 1 49 ? 99.951 80.250 -8.287 1.00 15.78 44 LEU B C 1
ATOM 1359 O O . LEU B 1 49 ? 101.079 80.277 -8.783 1.00 16.00 44 LEU B O 1
ATOM 1364 N N . LYS B 1 50 ? 99.534 79.286 -7.469 1.00 14.15 45 LYS B N 1
ATOM 1365 C CA . LYS B 1 50 ? 100.330 78.095 -7.190 1.00 14.61 45 LYS B CA 1
ATOM 1366 C C . LYS B 1 50 ? 99.525 76.860 -7.559 1.00 12.66 45 LYS B C 1
ATOM 1367 O O . LYS B 1 50 ? 98.338 76.771 -7.246 1.00 12.30 45 LYS B O 1
ATOM 1373 N N . VAL B 1 51 ? 100.179 75.912 -8.225 1.00 16.36 46 VAL B N 1
ATOM 1374 C CA . VAL B 1 51 ? 99.542 74.667 -8.636 1.00 17.00 46 VAL B CA 1
ATOM 1375 C C . VAL B 1 51 ? 100.243 73.465 -8.002 1.00 19.91 46 VAL B C 1
ATOM 1376 O O . VAL B 1 51 ? 101.473 73.347 -8.039 1.00 21.07 46 VAL B O 1
ATOM 1380 N N . HIS B 1 52 ? 99.448 72.585 -7.404 1.00 14.40 47 HIS B N 1
ATOM 1381 C CA . HIS B 1 52 ? 99.933 71.312 -6.898 1.00 13.18 47 HIS B CA 1
ATOM 1382 C C . HIS B 1 52 ? 99.237 70.208 -7.674 1.00 11.90 47 HIS B C 1
ATOM 1383 O O . HIS B 1 52 ? 98.058 70.315 -7.973 1.00 12.06 47 HIS B O 1
ATOM 1390 N N . LEU B 1 53 ? 99.969 69.157 -8.014 1.00 12.44 48 LEU B N 1
ATOM 1391 C CA . LEU B 1 53 ? 99.385 68.027 -8.715 1.00 13.40 48 LEU B CA 1
ATOM 1392 C C . LEU B 1 53 ? 99.378 66.825 -7.784 1.00 14.40 48 LEU B C 1
ATOM 1393 O O . LEU B 1 53 ? 100.283 66.675 -6.967 1.00 14.55 48 LEU B O 1
ATOM 1398 N N . ALA B 1 54 ? 98.347 65.987 -7.904 1.00 13.55 49 ALA B N 1
ATOM 1399 C CA . ALA B 1 54 ? 98.242 64.736 -7.148 1.00 13.15 49 ALA B CA 1
ATOM 1400 C C . ALA B 1 54 ? 97.613 63.672 -8.031 1.00 12.78 49 ALA B C 1
ATOM 1401 O O . ALA B 1 54 ? 96.652 63.947 -8.737 1.00 14.96 49 ALA B O 1
ATOM 1403 N N . LYS B 1 55 ? 98.152 62.460 -8.002 1.00 14.25 50 LYS B N 1
ATOM 1404 C CA . LYS B 1 55 ? 97.586 61.391 -8.811 1.00 19.94 50 LYS B CA 1
ATOM 1405 C C . LYS B 1 55 ? 96.322 60.835 -8.157 1.00 20.56 50 LYS B C 1
ATOM 1406 O O . LYS B 1 55 ? 95.451 60.292 -8.836 1.00 21.71 50 LYS B O 1
ATOM 1412 N N . SER B 1 56 ? 96.221 60.992 -6.838 1.00 10.99 51 SER B N 1
ATOM 1413 C CA . SER B 1 56 ? 95.061 60.516 -6.096 1.00 11.17 51 SER B CA 1
ATOM 1414 C C . SER B 1 56 ? 95.006 61.112 -4.696 1.00 11.64 51 SER B C 1
ATOM 1415 O O . SER B 1 56 ? 95.954 61.752 -4.238 1.00 12.61 51 SER B O 1
ATOM 1418 N N . LEU B 1 57 ? 93.881 60.894 -4.025 1.00 13.10 52 LEU B N 1
ATOM 1419 C CA . LEU B 1 57 ? 93.722 61.261 -2.624 1.00 13.58 52 LEU B CA 1
ATOM 1420 C C . LEU B 1 57 ? 93.471 59.989 -1.825 1.00 18.46 52 LEU B C 1
ATOM 1421 O O . LEU B 1 57 ? 92.867 59.048 -2.340 1.00 19.42 52 LEU B O 1
ATOM 1426 N N . PRO B 1 58 ? 93.915 59.956 -0.556 1.00 19.20 53 PRO B N 1
ATOM 1427 C CA . PRO B 1 58 ? 94.566 61.041 0.187 1.00 19.59 53 PRO B CA 1
ATOM 1428 C C . PRO B 1 58 ? 96.033 61.189 -0.185 1.00 23.53 53 PRO B C 1
ATOM 1429 O O . PRO B 1 58 ? 96.628 60.268 -0.741 1.00 22.48 53 PRO B O 1
ATOM 1433 N N . LEU B 1 59 ? 96.607 62.343 0.136 1.00 26.94 54 LEU B N 1
ATOM 1434 C CA . LEU B 1 59 ? 98.012 62.609 -0.140 1.00 27.05 54 LEU B CA 1
ATOM 1435 C C . LEU B 1 59 ? 98.900 61.823 0.820 1.00 24.35 54 LEU B C 1
ATOM 1436 O O . LEU B 1 59 ? 100.051 61.513 0.508 1.00 26.26 54 LEU B O 1
ATOM 1441 N N . PRO B 1 66 ? 100.254 72.992 3.164 1.00 41.21 61 PRO B N 1
ATOM 1442 C CA . PRO B 1 66 ? 99.964 74.115 2.266 1.00 39.30 61 PRO B CA 1
ATOM 1443 C C . PRO B 1 66 ? 98.464 74.305 2.059 1.00 29.15 61 PRO B C 1
ATOM 1444 O O . PRO B 1 66 ? 97.741 73.327 1.861 1.00 22.97 61 PRO B O 1
ATOM 1448 N N . ARG B 1 67 ? 98.001 75.550 2.110 1.00 25.74 62 ARG B N 1
ATOM 1449 C CA . ARG B 1 67 ? 96.581 75.815 1.939 1.00 26.17 62 ARG B CA 1
ATOM 1450 C C . ARG B 1 67 ? 96.154 75.551 0.503 1.00 22.54 62 ARG B C 1
ATOM 1451 O O . ARG B 1 67 ? 96.862 75.897 -0.440 1.00 26.78 62 ARG B O 1
ATOM 1459 N N . ILE B 1 68 ? 94.994 74.932 0.349 1.00 13.77 63 ILE B N 1
ATOM 1460 C CA . ILE B 1 68 ? 94.455 74.630 -0.962 1.00 12.30 63 ILE B CA 1
ATOM 1461 C C . ILE B 1 68 ? 93.101 75.302 -1.078 1.00 12.37 63 ILE B C 1
ATOM 1462 O O . ILE B 1 68 ? 92.231 75.099 -0.243 1.00 12.97 63 ILE B O 1
ATOM 1467 N N . ASP B 1 69 ? 92.932 76.121 -2.106 1.00 10.68 64 ASP B N 1
ATOM 1468 C CA . ASP B 1 69 ? 91.712 76.905 -2.255 1.00 13.26 64 ASP B CA 1
ATOM 1469 C C . ASP B 1 69 ? 90.685 76.207 -3.136 1.00 14.68 64 ASP B C 1
ATOM 1470 O O . ASP B 1 69 ? 89.481 76.437 -3.005 1.00 14.11 64 ASP B O 1
ATOM 1475 N N . LEU B 1 70 ? 91.168 75.350 -4.029 1.00 11.12 65 LEU B N 1
ATOM 1476 C CA . LEU B 1 70 ? 90.304 74.690 -4.995 1.00 9.25 65 LEU B CA 1
ATOM 1477 C C . LEU B 1 70 ? 90.898 73.351 -5.387 1.00 11.48 65 LEU B C 1
ATOM 1478 O O . LEU B 1 70 ? 92.103 73.239 -5.581 1.00 11.18 65 LEU B O 1
ATOM 1483 N N . ILE B 1 71 ? 90.047 72.339 -5.500 1.00 9.86 66 ILE B N 1
ATOM 1484 C CA . ILE B 1 71 ? 90.465 71.049 -6.019 1.00 10.17 66 ILE B CA 1
ATOM 1485 C C . ILE B 1 71 ? 89.737 70.773 -7.324 1.00 9.41 66 ILE B C 1
ATOM 1486 O O . ILE B 1 71 ? 88.515 70.849 -7.382 1.00 10.82 66 ILE B O 1
ATOM 1491 N N . VAL B 1 72 ? 90.483 70.451 -8.371 1.00 9.02 67 VAL B N 1
ATOM 1492 C CA . VAL B 1 72 ? 89.874 70.074 -9.632 1.00 8.33 67 VAL B CA 1
ATOM 1493 C C . VAL B 1 72 ? 90.190 68.620 -9.918 1.00 9.82 67 VAL B C 1
ATOM 1494 O O . VAL B 1 72 ? 91.357 68.243 -10.012 1.00 9.41 67 VAL B O 1
ATOM 1498 N N . PHE B 1 73 ? 89.150 67.799 -10.030 1.00 9.73 68 PHE B N 1
ATOM 1499 C CA . PHE B 1 73 ? 89.327 66.404 -10.405 1.00 9.80 68 PHE B CA 1
ATOM 1500 C C . PHE B 1 73 ? 89.272 66.270 -11.912 1.00 9.92 68 PHE B C 1
ATOM 1501 O O . PHE B 1 73 ? 88.227 66.440 -12.525 1.00 12.32 68 PHE B O 1
ATOM 1509 N N . VAL B 1 74 ? 90.421 65.985 -12.503 1.00 8.34 69 VAL B N 1
ATOM 1510 C CA . VAL B 1 74 ? 90.517 65.754 -13.932 1.00 8.93 69 VAL B CA 1
ATOM 1511 C C . VAL B 1 74 ? 90.185 64.297 -14.187 1.00 11.09 69 VAL B C 1
ATOM 1512 O O . VAL B 1 74 ? 90.883 63.393 -13.703 1.00 11.43 69 VAL B O 1
ATOM 1516 N N . VAL B 1 75 ? 89.106 64.074 -14.931 1.00 10.11 70 VAL B N 1
ATOM 1517 C CA . VAL B 1 75 ? 88.623 62.727 -15.180 1.00 10.69 70 VAL B CA 1
ATOM 1518 C C . VAL B 1 75 ? 88.738 62.385 -16.659 1.00 14.34 70 VAL B C 1
ATOM 1519 O O . VAL B 1 75 ? 88.164 63.059 -17.523 1.00 12.30 70 VAL B O 1
ATOM 1523 N N . ASN B 1 76 ? 89.500 61.338 -16.944 1.00 12.31 71 ASN B N 1
ATOM 1524 C CA . ASN B 1 76 ? 89.731 60.917 -18.316 1.00 12.76 71 ASN B CA 1
ATOM 1525 C C . ASN B 1 76 ? 88.716 59.846 -18.700 1.00 16.01 71 ASN B C 1
ATOM 1526 O O . ASN B 1 76 ? 88.808 58.702 -18.245 1.00 16.22 71 ASN B O 1
ATOM 1531 N N . LEU B 1 77 ? 87.752 60.221 -19.541 1.00 14.63 72 LEU B N 1
ATOM 1532 C CA . LEU B 1 77 ? 86.652 59.322 -19.906 1.00 14.37 72 LEU B CA 1
ATOM 1533 C C . LEU B 1 77 ? 87.056 58.138 -20.797 1.00 16.30 72 LEU B C 1
ATOM 1534 O O . LEU B 1 77 ? 86.208 57.327 -21.169 1.00 19.09 72 LEU B O 1
ATOM 1539 N N . HIS B 1 78 ? 88.338 58.048 -21.146 1.00 14.75 73 HIS B N 1
ATOM 1540 C CA . HIS B 1 78 ? 88.843 56.911 -21.913 1.00 14.79 73 HIS B CA 1
ATOM 1541 C C . HIS B 1 78 ? 89.571 55.926 -21.006 1.00 13.55 73 HIS B C 1
ATOM 1542 O O . HIS B 1 78 ? 90.202 54.986 -21.486 1.00 17.53 73 HIS B O 1
ATOM 1549 N N . SER B 1 79 ? 89.484 56.148 -19.698 1.00 11.85 74 SER B N 1
ATOM 1550 C CA . SER B 1 79 ? 90.211 55.326 -18.734 1.00 12.44 74 SER B CA 1
ATOM 1551 C C . SER B 1 79 ? 89.335 54.938 -17.545 1.00 13.47 74 SER B C 1
ATOM 1552 O O . SER B 1 79 ? 88.997 55.781 -16.704 1.00 11.58 74 SER B O 1
ATOM 1555 N N . LYS B 1 80 ? 88.971 53.658 -17.479 1.00 13.32 75 LYS B N 1
ATOM 1556 C CA . LYS B 1 80 ? 88.190 53.161 -16.355 1.00 12.32 75 LYS B CA 1
ATOM 1557 C C . LYS B 1 80 ? 88.961 53.362 -15.055 1.00 14.39 75 LYS B C 1
ATOM 1558 O O . LYS B 1 80 ? 88.368 53.638 -14.002 1.00 14.16 75 LYS B O 1
ATOM 1564 N N . TYR B 1 81 ? 90.286 53.247 -15.132 1.00 11.12 76 TYR B N 1
ATOM 1565 C CA . TYR B 1 81 ? 91.108 53.539 -13.967 1.00 11.63 76 TYR B CA 1
ATOM 1566 C C . TYR B 1 81 ? 90.977 54.991 -13.512 1.00 10.64 76 TYR B C 1
ATOM 1567 O O . TYR B 1 81 ? 90.907 55.245 -12.327 1.00 11.32 76 TYR B O 1
ATOM 1576 N N . SER B 1 82 ? 90.969 55.937 -14.446 1.00 9.41 77 SER B N 1
ATOM 1577 C CA . SER B 1 82 ? 90.797 57.347 -14.093 1.00 10.42 77 SER B CA 1
ATOM 1578 C C . SER B 1 82 ? 89.496 57.536 -13.302 1.00 11.22 77 SER B C 1
ATOM 1579 O O . SER B 1 82 ? 89.464 58.227 -12.274 1.00 11.02 77 SER B O 1
ATOM 1582 N N . LEU B 1 83 ? 88.433 56.898 -13.786 1.00 9.64 78 LEU B N 1
ATOM 1583 C CA . LEU B 1 83 ? 87.133 56.917 -13.114 1.00 11.55 78 LEU B CA 1
ATOM 1584 C C . LEU B 1 83 ? 87.209 56.368 -11.699 1.00 11.67 78 LEU B C 1
ATOM 1585 O O . LEU B 1 83 ? 86.788 57.023 -10.740 1.00 13.23 78 LEU B O 1
ATOM 1590 N N . GLN B 1 84 ? 87.731 55.151 -11.575 1.00 10.16 79 GLN B N 1
ATOM 1591 C CA . GLN B 1 84 ? 87.794 54.503 -10.274 1.00 10.14 79 GLN B CA 1
ATOM 1592 C C . GLN B 1 84 ? 88.611 55.330 -9.304 1.00 11.45 79 GLN B C 1
ATOM 1593 O O . GLN B 1 84 ? 88.255 55.483 -8.137 1.00 13.36 79 GLN B O 1
ATOM 1599 N N . ASN B 1 85 ? 89.710 55.872 -9.807 1.00 11.43 80 ASN B N 1
ATOM 1600 C CA . ASN B 1 85 ? 90.624 56.674 -9.015 1.00 11.39 80 ASN B CA 1
ATOM 1601 C C . ASN B 1 85 ? 89.929 57.930 -8.512 1.00 11.40 80 ASN B C 1
ATOM 1602 O O . ASN B 1 85 ? 90.080 58.316 -7.348 1.00 12.20 80 ASN B O 1
ATOM 1607 N N . THR B 1 86 ? 89.157 58.563 -9.389 1.00 9.28 81 THR B N 1
ATOM 1608 C CA . THR B 1 86 ? 88.372 59.723 -8.977 1.00 11.49 81 THR B CA 1
ATOM 1609 C C . THR B 1 86 ? 87.351 59.358 -7.884 1.00 11.46 81 THR B C 1
ATOM 1610 O O . THR B 1 86 ? 87.287 60.022 -6.833 1.00 10.51 81 THR B O 1
ATOM 1614 N N . GLU B 1 87 ? 86.578 58.296 -8.126 1.00 9.27 82 GLU B N 1
ATOM 1615 C CA . GLU B 1 87 ? 85.571 57.844 -7.166 1.00 10.69 82 GLU B CA 1
ATOM 1616 C C . GLU B 1 87 ? 86.187 57.580 -5.795 1.00 13.66 82 GLU B C 1
ATOM 1617 O O . GLU B 1 87 ? 85.639 57.985 -4.769 1.00 15.07 82 GLU B O 1
ATOM 1623 N N . GLU B 1 88 ? 87.329 56.897 -5.784 1.00 13.96 83 GLU B N 1
ATOM 1624 C CA . GLU B 1 88 ? 88.021 56.571 -4.538 1.00 15.70 83 GLU B CA 1
ATOM 1625 C C . GLU B 1 88 ? 88.513 57.829 -3.840 1.00 14.18 83 GLU B C 1
ATOM 1626 O O . GLU B 1 88 ? 88.320 58.006 -2.632 1.00 12.54 83 GLU B O 1
ATOM 1632 N N . SER B 1 89 ? 89.159 58.696 -4.616 1.00 12.08 84 SER B N 1
ATOM 1633 C CA . SER B 1 89 ? 89.745 59.920 -4.089 1.00 12.67 84 SER B CA 1
ATOM 1634 C C . SER B 1 89 ? 88.692 60.800 -3.439 1.00 10.19 84 SER B C 1
ATOM 1635 O O . SER B 1 89 ? 88.959 61.436 -2.421 1.00 13.88 84 SER B O 1
ATOM 1638 N N . LEU B 1 90 ? 87.497 60.829 -4.023 1.00 9.72 85 LEU B N 1
ATOM 1639 C CA . LEU B 1 90 ? 86.408 61.649 -3.491 1.00 9.55 85 LEU B CA 1
ATOM 1640 C C . LEU B 1 90 ? 86.052 61.307 -2.048 1.00 10.84 85 LEU B C 1
ATOM 1641 O O . LEU B 1 90 ? 85.596 62.161 -1.290 1.00 12.61 85 LEU B O 1
ATOM 1646 N N . ARG B 1 91 ? 86.270 60.054 -1.667 1.00 10.30 86 ARG B N 1
ATOM 1647 C CA . ARG B 1 91 ? 85.892 59.588 -0.340 1.00 13.04 86 ARG B CA 1
ATOM 1648 C C . ARG B 1 91 ? 86.730 60.219 0.775 1.00 12.51 86 ARG B C 1
ATOM 1649 O O . ARG B 1 91 ? 86.366 60.154 1.950 1.00 12.52 86 ARG B O 1
ATOM 1657 N N . HIS B 1 92 ? 87.844 60.840 0.403 1.00 11.12 87 HIS B N 1
ATOM 1658 C CA . HIS B 1 92 ? 88.778 61.359 1.390 1.00 13.97 87 HIS B CA 1
ATOM 1659 C C . HIS B 1 92 ? 88.728 62.866 1.497 1.00 14.13 87 HIS B C 1
ATOM 1660 O O . HIS B 1 92 ? 89.532 63.473 2.207 1.00 16.86 87 HIS B O 1
ATOM 1667 N N . VAL B 1 93 ? 87.775 63.467 0.796 1.00 14.42 88 VAL B N 1
ATOM 1668 C CA . VAL B 1 93 ? 87.641 64.917 0.783 1.00 15.04 88 VAL B CA 1
ATOM 1669 C C . VAL B 1 93 ? 86.618 65.359 1.827 1.00 16.38 88 VAL B C 1
ATOM 1670 O O . VAL B 1 93 ? 85.476 64.886 1.830 1.00 15.13 88 VAL B O 1
ATOM 1674 N N . ASP B 1 94 ? 87.027 66.255 2.720 1.00 15.05 89 ASP B N 1
ATOM 1675 C CA . ASP B 1 94 ? 86.102 66.779 3.715 1.00 15.38 89 ASP B CA 1
ATOM 1676 C C . ASP B 1 94 ? 84.958 67.492 3.010 1.00 14.77 89 ASP B C 1
ATOM 1677 O O . ASP B 1 94 ? 85.173 68.184 2.014 1.00 16.85 89 ASP B O 1
ATOM 1682 N N . ALA B 1 95 ? 83.746 67.318 3.528 1.00 14.87 90 ALA B N 1
ATOM 1683 C CA . ALA B 1 95 ? 82.538 67.785 2.849 1.00 16.28 90 ALA B CA 1
ATOM 1684 C C . ALA B 1 95 ? 82.502 69.300 2.601 1.00 18.68 90 ALA B C 1
ATOM 1685 O O . ALA B 1 95 ? 81.882 69.769 1.635 1.00 19.48 90 ALA B O 1
ATOM 1687 N N . SER B 1 96 ? 83.183 70.056 3.461 1.00 18.33 91 SER B N 1
ATOM 1688 C CA . SER B 1 96 ? 83.296 71.506 3.292 1.00 19.68 91 SER B CA 1
ATOM 1689 C C . SER B 1 96 ? 83.860 71.887 1.928 1.00 16.03 91 SER B C 1
ATOM 1690 O O . SER B 1 96 ? 83.516 72.935 1.391 1.00 17.85 91 SER B O 1
ATOM 1693 N N . PHE B 1 97 ? 84.728 71.042 1.376 1.00 11.85 92 PHE B N 1
ATOM 1694 C CA . PHE B 1 97 ? 85.323 71.316 0.073 1.00 11.23 92 PHE B CA 1
ATOM 1695 C C . PHE B 1 97 ? 84.288 71.301 -1.040 1.00 15.28 92 PHE B C 1
ATOM 1696 O O . PHE B 1 97 ? 84.464 71.961 -2.063 1.00 17.48 92 PHE B O 1
ATOM 1704 N N . PHE B 1 98 ? 83.215 70.538 -0.858 1.00 13.92 93 PHE B N 1
ATOM 1705 C CA . PHE B 1 98 ? 82.235 70.382 -1.934 1.00 13.83 93 PHE B CA 1
ATOM 1706 C C . PHE B 1 98 ? 81.232 71.530 -2.004 1.00 14.67 93 PHE B C 1
ATOM 1707 O O . PHE B 1 98 ? 80.293 71.491 -2.796 1.00 16.71 93 PHE B O 1
ATOM 1715 N N . LEU B 1 99 ? 81.439 72.550 -1.177 1.00 12.89 94 LEU B N 1
ATOM 1716 C CA . LEU B 1 99 ? 80.564 73.714 -1.169 1.00 13.71 94 LEU B CA 1
ATOM 1717 C C . LEU B 1 99 ? 81.123 74.815 -2.056 1.00 15.80 94 LEU B C 1
ATOM 1718 O O . LEU B 1 99 ? 81.026 75.993 -1.729 1.00 23.18 94 LEU B O 1
ATOM 1723 N N . GLY B 1 100 ? 81.722 74.425 -3.174 1.00 14.02 95 GLY B N 1
ATOM 1724 C CA . GLY B 1 100 ? 82.262 75.386 -4.115 1.00 13.43 95 GLY B CA 1
ATOM 1725 C C . GLY B 1 100 ? 83.743 75.207 -4.391 1.00 12.73 95 GLY B C 1
ATOM 1726 O O . GLY B 1 100 ? 84.238 75.646 -5.425 1.00 14.90 95 GLY B O 1
ATOM 1727 N N . LYS B 1 101 ? 84.452 74.553 -3.476 1.00 12.25 96 LYS B N 1
ATOM 1728 C CA . LYS B 1 101 ? 85.902 74.408 -3.607 1.00 12.67 96 LYS B CA 1
ATOM 1729 C C . LYS B 1 101 ? 86.316 73.120 -4.308 1.00 11.31 96 LYS B C 1
ATOM 1730 O O . LYS B 1 101 ? 87.474 72.720 -4.247 1.00 12.74 96 LYS B O 1
ATOM 1736 N N . VAL B 1 102 ? 85.364 72.480 -4.978 1.00 9.86 97 VAL B N 1
ATOM 1737 C CA . VAL B 1 102 ? 85.662 71.323 -5.820 1.00 11.42 97 VAL B CA 1
ATOM 1738 C C . VAL B 1 102 ? 85.018 71.462 -7.202 1.00 11.94 97 VAL B C 1
ATOM 1739 O O . VAL B 1 102 ? 83.852 71.848 -7.323 1.00 13.36 97 VAL B O 1
ATOM 1743 N N . CYS B 1 103 ? 85.792 71.162 -8.239 1.00 11.20 98 CYS B N 1
ATOM 1744 C CA A CYS B 1 103 ? 85.280 71.137 -9.604 0.50 12.30 98 CYS B CA 1
ATOM 1745 C CA B CYS B 1 103 ? 85.274 71.144 -9.598 0.50 12.28 98 CYS B CA 1
ATOM 1746 C C . CYS B 1 103 ? 85.705 69.866 -10.322 1.00 11.82 98 CYS B C 1
ATOM 1747 O O . CYS B 1 103 ? 86.824 69.387 -10.140 1.00 11.18 98 CYS B O 1
ATOM 1752 N N . PHE B 1 104 ? 84.807 69.314 -11.130 1.00 9.18 99 PHE B N 1
ATOM 1753 C CA . PHE B 1 104 ? 85.157 68.168 -11.957 1.00 11.79 99 PHE B CA 1
ATOM 1754 C C . PHE B 1 104 ? 85.490 68.682 -13.341 1.00 11.76 99 PHE B C 1
ATOM 1755 O O . PHE B 1 104 ? 84.823 69.572 -13.846 1.00 11.76 99 PHE B O 1
ATOM 1763 N N . LEU B 1 105 ? 86.547 68.150 -13.936 1.00 10.03 100 LEU B N 1
ATOM 1764 C CA . LEU B 1 105 ? 86.891 68.501 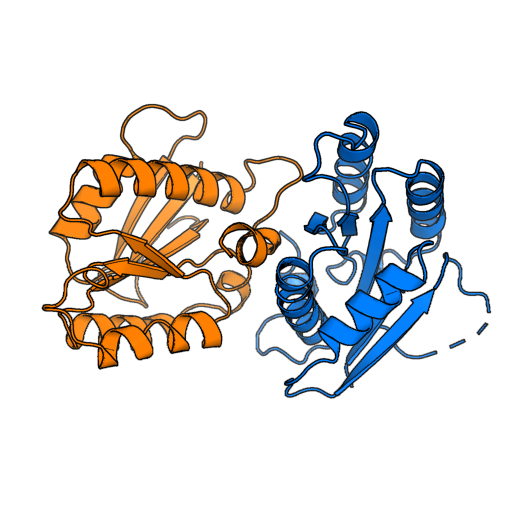-15.298 1.00 9.71 100 LEU B CA 1
ATOM 1765 C C . LEU B 1 105 ? 87.045 67.200 -16.063 1.00 10.49 100 LEU B C 1
ATOM 1766 O O . LEU B 1 105 ? 87.957 66.423 -15.794 1.00 11.39 100 LEU B O 1
ATOM 1771 N N . ALA B 1 106 ? 86.126 66.944 -16.987 1.00 7.24 101 ALA B N 1
ATOM 1772 C CA . ALA B 1 106 ? 86.141 65.702 -17.741 1.00 10.24 101 ALA B CA 1
ATOM 1773 C C . ALA B 1 106 ? 86.739 65.942 -19.116 1.00 11.37 101 ALA B C 1
ATOM 1774 O O . ALA B 1 106 ? 86.354 66.884 -19.815 1.00 11.45 101 ALA B O 1
ATOM 1776 N N . THR B 1 107 ? 87.690 65.096 -19.493 1.00 10.13 102 THR B N 1
ATOM 1777 C CA . THR B 1 107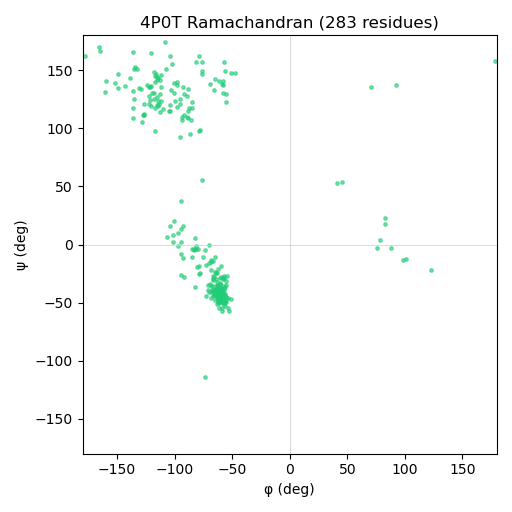 ? 88.325 65.199 -20.795 1.00 10.59 102 THR B CA 1
ATOM 1778 C C . THR B 1 107 ? 87.973 63.956 -21.608 1.00 13.37 102 THR B C 1
ATOM 1779 O O . THR B 1 107 ? 87.848 62.860 -21.057 1.00 13.22 102 THR B O 1
ATOM 1783 N N . GLY B 1 108 ? 87.767 64.137 -22.908 1.00 12.83 103 GLY B N 1
ATOM 1784 C CA . GLY B 1 108 ? 87.475 63.023 -23.788 1.00 12.99 103 GLY B CA 1
ATOM 1785 C C . GLY B 1 108 ? 85.996 62.858 -24.080 1.00 15.40 103 GLY B C 1
ATOM 1786 O O . GLY B 1 108 ? 85.620 62.131 -25.001 1.00 14.32 103 GLY B O 1
ATOM 1787 N N . ALA B 1 109 ? 85.159 63.539 -23.301 1.00 13.42 104 ALA B N 1
ATOM 1788 C CA . ALA B 1 109 ? 83.706 63.414 -23.417 1.00 13.12 104 ALA B CA 1
ATOM 1789 C C . ALA B 1 109 ? 83.175 63.817 -24.793 1.00 11.60 104 ALA B C 1
ATOM 1790 O O . ALA B 1 109 ? 82.144 63.314 -25.240 1.00 16.16 104 ALA B O 1
ATOM 1792 N N . GLY B 1 110 ? 83.878 64.724 -25.461 1.00 10.36 105 GLY B N 1
ATOM 1793 C CA . GLY B 1 110 ? 83.433 65.235 -26.748 1.00 10.86 105 GLY B CA 1
ATOM 1794 C C . GLY B 1 110 ? 83.801 64.356 -27.934 1.00 13.58 105 GLY B C 1
ATOM 1795 O O . GLY B 1 110 ? 83.413 64.631 -29.075 1.00 15.13 105 GLY B O 1
ATOM 1796 N N . ARG B 1 111 ? 84.563 63.300 -27.677 1.00 11.22 106 ARG B N 1
ATOM 1797 C CA . ARG B 1 111 ? 84.967 62.394 -28.743 1.00 12.67 106 ARG B CA 1
ATOM 1798 C C . ARG B 1 111 ? 84.048 61.195 -28.760 1.00 15.00 106 ARG B C 1
ATOM 1799 O O . ARG B 1 111 ? 83.684 60.677 -27.710 1.00 16.60 106 ARG B O 1
ATOM 1807 N N . GLU B 1 112 ? 83.684 60.738 -29.950 1.00 15.29 107 GLU B N 1
ATOM 1808 C CA . GLU B 1 112 ? 82.865 59.540 -30.067 1.00 16.32 107 GLU B CA 1
ATOM 1809 C C . GLU B 1 112 ? 83.572 58.301 -29.528 1.00 18.10 107 GLU B C 1
ATOM 1810 O O . GLU B 1 112 ? 82.923 57.338 -29.126 1.00 19.15 107 GLU B O 1
ATOM 1816 N N . SER B 1 113 ? 84.902 58.327 -29.510 1.00 16.18 108 SER B N 1
ATOM 1817 C CA . SER B 1 113 ? 85.668 57.169 -29.059 1.00 19.19 108 SER B CA 1
ATOM 1818 C C . SER B 1 113 ? 85.514 56.906 -27.562 1.00 20.36 108 SER B C 1
ATOM 1819 O O . SER B 1 113 ? 85.882 55.835 -27.081 1.00 23.49 108 SER B O 1
ATOM 1822 N N . HIS B 1 114 ? 84.965 57.873 -26.831 1.00 17.91 109 HIS B N 1
ATOM 1823 C CA . HIS B 1 114 ? 84.839 57.742 -25.380 1.00 15.70 109 HIS B CA 1
ATOM 1824 C C . HIS B 1 114 ? 83.703 56.802 -24.981 1.00 18.17 109 HIS B C 1
ATOM 1825 O O . HIS B 1 114 ? 82.765 56.583 -25.748 1.00 21.81 109 HIS B O 1
ATOM 1832 N N . CYS B 1 115 ? 83.798 56.245 -23.777 1.00 19.93 110 CYS B N 1
ATOM 1833 C CA . CYS B 1 115 ? 82.774 55.335 -23.271 1.00 23.83 110 CYS B CA 1
ATOM 1834 C C . CYS B 1 115 ? 81.662 56.085 -22.541 1.00 22.31 110 CYS B C 1
ATOM 1835 O O . CYS B 1 115 ? 81.886 56.686 -21.488 1.00 20.84 110 CYS B O 1
ATOM 1838 N N . SER B 1 116 ? 80.460 56.032 -23.106 1.00 23.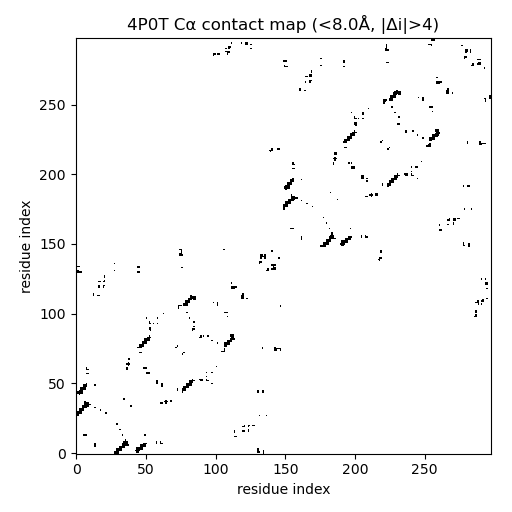15 111 SER B N 1
ATOM 1839 C CA . SER B 1 116 ? 79.317 56.764 -22.569 1.00 24.66 111 SER B CA 1
ATOM 1840 C C . SER B 1 116 ? 79.028 56.404 -21.118 1.00 21.40 111 SER B C 1
ATOM 1841 O O . SER B 1 116 ? 78.521 57.228 -20.361 1.00 23.09 111 SER B O 1
ATOM 1844 N N . ILE B 1 117 ? 79.362 55.176 -20.736 1.00 23.52 112 ILE B N 1
ATOM 1845 C CA . ILE B 1 117 ? 79.119 54.708 -19.376 1.00 26.78 112 ILE B CA 1
ATOM 1846 C C . ILE B 1 117 ? 79.948 55.523 -18.392 1.00 23.04 112 ILE B C 1
ATOM 1847 O O . ILE B 1 117 ? 79.482 55.878 -17.302 1.00 19.81 112 ILE B O 1
ATOM 1852 N N . HIS B 1 118 ? 81.180 55.819 -18.788 1.00 18.37 113 HIS B N 1
ATOM 1853 C CA . HIS B 1 118 ? 82.064 56.629 -17.966 1.00 18.16 113 HIS B CA 1
ATOM 1854 C C . HIS B 1 118 ? 81.552 58.060 -17.863 1.00 16.38 113 HIS B C 1
ATOM 1855 O O . HIS B 1 118 ? 81.614 58.674 -16.795 1.00 17.27 113 HIS B O 1
ATOM 1862 N N . ARG B 1 119 ? 81.037 58.582 -18.971 1.00 14.40 114 ARG B N 1
ATOM 1863 C CA . ARG B 1 119 ? 80.426 59.909 -18.967 1.00 19.80 114 ARG B CA 1
ATOM 1864 C C . ARG B 1 119 ? 79.256 59.978 -17.977 1.00 17.18 114 ARG B C 1
ATOM 1865 O O . ARG B 1 119 ? 79.169 60.900 -17.154 1.00 17.14 114 ARG B O 1
ATOM 1873 N N . HIS B 1 120 ? 78.365 58.992 -18.056 1.00 15.52 115 HIS B N 1
ATOM 1874 C CA . HIS B 1 120 ? 77.219 58.929 -17.156 1.00 17.79 115 HIS B CA 1
ATOM 1875 C C . HIS B 1 120 ? 77.695 58.815 -15.716 1.00 15.51 115 HIS B C 1
ATOM 1876 O O . HIS B 1 120 ? 77.104 59.404 -14.791 1.00 17.69 115 HIS B O 1
ATOM 1883 N N . THR B 1 121 ? 78.782 58.073 -15.532 1.00 13.84 116 THR B N 1
ATOM 1884 C CA . THR B 1 121 ? 79.369 57.943 -14.208 1.00 15.82 116 THR B CA 1
ATOM 1885 C C . THR B 1 121 ? 79.851 59.289 -13.653 1.00 14.31 116 THR B C 1
ATOM 1886 O O . THR B 1 121 ? 79.575 59.608 -12.499 1.00 15.12 116 THR B O 1
ATOM 1890 N N A VAL B 1 122 ? 80.555 60.068 -14.468 0.49 12.87 117 VAL B N 1
ATOM 1891 N N B VAL B 1 122 ? 80.561 60.075 -14.462 0.51 12.84 117 VAL B N 1
ATOM 1892 C CA A VAL B 1 122 ? 81.068 61.361 -14.016 0.49 14.45 117 VAL B CA 1
ATOM 1893 C CA B VAL B 1 122 ? 81.063 61.367 -13.981 0.51 13.46 117 VAL B CA 1
ATOM 1894 C C A VAL B 1 122 ? 79.944 62.364 -13.765 0.49 14.08 117 VAL B C 1
ATOM 1895 C C B VAL B 1 122 ? 79.949 62.391 -13.773 0.51 14.08 117 VAL B C 1
ATOM 1896 O O A VAL B 1 122 ? 80.006 63.151 -12.819 0.49 14.21 117 VAL B O 1
ATOM 1897 O O B VAL B 1 122 ? 80.025 63.223 -12.864 0.51 14.50 117 VAL B O 1
ATOM 1904 N N . VAL B 1 123 ? 78.914 62.329 -14.607 1.00 15.75 118 VAL B N 1
ATOM 1905 C CA . VAL B 1 123 ? 77.766 63.209 -14.423 1.00 16.00 118 VAL B CA 1
ATOM 1906 C C . VAL B 1 123 ? 77.119 62.890 -13.082 1.00 18.66 118 VAL B C 1
ATOM 1907 O O . VAL B 1 123 ? 76.855 63.792 -12.271 1.00 19.07 118 VAL B O 1
ATOM 1911 N N . LYS B 1 124 ? 76.908 61.599 -12.836 1.00 20.40 119 LYS B N 1
ATOM 1912 C CA . LYS B 1 124 ? 76.325 61.173 -11.569 1.00 23.71 119 LYS B CA 1
ATOM 1913 C C . LYS B 1 124 ? 77.210 61.541 -10.373 1.00 19.06 119 LYS B C 1
ATOM 1914 O O . LYS B 1 124 ? 76.696 61.908 -9.320 1.00 19.57 119 LYS B O 1
ATOM 1920 N N . LEU B 1 125 ? 78.530 61.451 -10.534 1.00 16.40 120 LEU B N 1
ATOM 1921 C CA . LEU B 1 125 ? 79.466 61.824 -9.468 1.00 19.86 120 LEU B CA 1
ATOM 1922 C C . LEU B 1 125 ? 79.338 63.302 -9.132 1.00 19.76 120 LEU B C 1
ATOM 1923 O O . LEU B 1 125 ? 79.185 63.669 -7.966 1.00 19.35 120 LEU B O 1
ATOM 1928 N N . ALA B 1 126 ? 79.409 64.138 -10.166 1.00 15.89 121 ALA B N 1
ATOM 1929 C CA . ALA B 1 126 ? 79.276 65.584 -10.017 1.00 17.69 121 ALA B CA 1
ATOM 1930 C C . ALA B 1 126 ? 77.945 65.947 -9.366 1.00 19.35 121 ALA B C 1
ATOM 1931 O O . ALA B 1 126 ? 77.867 66.887 -8.574 1.00 20.67 121 ALA B O 1
ATOM 1933 N N . HIS B 1 127 ? 76.900 65.193 -9.692 1.00 18.06 122 HIS B N 1
ATOM 1934 C CA . HIS B 1 127 ? 75.600 65.421 -9.070 1.00 22.21 122 HIS B CA 1
ATOM 1935 C C . HIS B 1 127 ? 75.622 65.046 -7.586 1.00 20.15 122 HIS B C 1
ATOM 1936 O O . HIS B 1 127 ? 75.134 65.790 -6.736 1.00 19.95 122 HIS B O 1
ATOM 1943 N N . THR B 1 128 ? 76.199 63.885 -7.297 1.00 18.55 123 THR B N 1
ATOM 1944 C CA . THR B 1 128 ? 76.285 63.326 -5.947 1.00 23.22 123 THR B CA 1
ATOM 1945 C C . THR B 1 128 ? 77.028 64.245 -4.979 1.00 22.03 123 THR B C 1
ATOM 1946 O O . THR B 1 128 ? 76.623 64.429 -3.823 1.00 18.78 123 THR B O 1
ATOM 1950 N N . TYR B 1 129 ? 78.123 64.817 -5.463 1.00 16.52 124 TYR B N 1
ATOM 1951 C CA . TYR B 1 129 ? 78.939 65.698 -4.649 1.00 14.71 124 TYR B CA 1
ATOM 1952 C C . TYR B 1 129 ? 78.587 67.152 -4.897 1.00 14.32 124 TYR B C 1
ATOM 1953 O O . TYR B 1 129 ? 79.283 68.050 -4.426 1.00 14.19 124 TYR B O 1
ATOM 1962 N N . GLN B 1 130 ? 77.498 67.366 -5.631 1.00 14.85 125 GLN B N 1
ATOM 1963 C CA . GLN B 1 130 ? 76.948 68.700 -5.865 1.00 15.49 125 GLN B CA 1
ATOM 1964 C C . GLN B 1 130 ? 78.015 69.728 -6.223 1.00 14.45 125 GLN B C 1
ATOM 1965 O O . GLN B 1 130 ? 78.133 70.774 -5.586 1.00 17.77 125 GLN B O 1
ATOM 1971 N N . SER B 1 131 ? 78.800 69.408 -7.242 1.00 11.38 126 SER B N 1
ATOM 1972 C CA . SER B 1 131 ? 79.911 70.251 -7.645 1.00 11.87 126 SER B CA 1
ATOM 1973 C C . SER B 1 131 ? 79.871 70.391 -9.152 1.00 11.90 126 SER B C 1
ATOM 1974 O O . SER B 1 131 ? 79.353 69.507 -9.837 1.00 13.18 126 SER B O 1
ATOM 1977 N N . PRO B 1 132 ? 80.395 71.512 -9.671 1.00 12.32 127 PRO B N 1
ATOM 1978 C CA . PRO B 1 132 ? 80.399 71.773 -11.115 1.00 13.10 127 PRO B CA 1
ATOM 1979 C C . PRO B 1 132 ? 81.079 70.669 -11.924 1.00 12.93 127 PRO B C 1
ATOM 1980 O O . PRO B 1 132 ? 81.991 69.995 -11.438 1.00 14.56 127 PRO B O 1
ATOM 1984 N N . LEU B 1 133 ? 80.616 70.481 -13.153 1.00 11.25 128 LEU B N 1
ATOM 1985 C CA . LEU B 1 133 ? 81.257 69.560 -14.078 1.00 12.41 128 LEU B CA 1
ATOM 1986 C C . LEU B 1 133 ? 81.549 70.305 -15.373 1.00 14.04 128 LEU B C 1
ATOM 1987 O O . LEU B 1 133 ? 80.634 70.702 -16.096 1.00 14.13 128 LEU B O 1
ATOM 1992 N N . LEU B 1 134 ? 82.834 70.513 -15.634 1.00 13.47 129 LEU B N 1
ATOM 1993 C CA . LEU B 1 134 ? 83.306 71.189 -16.833 1.00 12.47 129 LEU B CA 1
ATOM 1994 C C . LEU B 1 134 ? 83.822 70.160 -17.824 1.00 10.06 129 LEU B C 1
ATOM 1995 O O . LEU B 1 134 ? 84.227 69.063 -17.444 1.00 9.28 129 LEU B O 1
ATOM 2000 N N . TYR B 1 135 ? 83.810 70.517 -19.098 1.00 9.89 130 TYR B N 1
ATOM 2001 C CA . TYR B 1 135 ? 84.325 69.636 -20.131 1.00 11.24 130 TYR B CA 1
ATOM 2002 C C . TYR B 1 135 ? 85.401 70.364 -20.903 1.00 10.25 130 TYR B C 1
ATOM 2003 O O . TYR B 1 135 ? 85.250 71.539 -21.239 1.00 11.50 130 TYR B O 1
ATOM 2012 N N . CYS B 1 136 ? 86.484 69.662 -21.193 1.00 10.13 131 CYS B N 1
ATOM 2013 C CA . CYS B 1 136 ? 87.510 70.208 -22.059 1.00 11.67 131 CYS B CA 1
ATOM 2014 C C . CYS B 1 136 ? 88.355 69.079 -22.591 1.00 14.10 131 CYS B C 1
ATOM 2015 O O . CYS B 1 136 ? 88.801 68.227 -21.825 1.00 13.65 131 CYS B O 1
ATOM 2018 N N . ASP B 1 137 ? 88.569 69.074 -23.902 1.00 11.35 132 ASP B N 1
ATOM 2019 C CA . ASP B 1 137 ? 89.529 68.161 -24.493 1.00 11.20 132 ASP B CA 1
ATOM 2020 C C . ASP B 1 137 ? 90.906 68.752 -24.231 1.00 13.44 132 ASP B C 1
ATOM 2021 O O . ASP B 1 137 ? 91.352 69.651 -24.939 1.00 14.40 132 ASP B O 1
ATOM 2026 N N . LEU B 1 138 ? 91.568 68.251 -23.196 1.00 13.31 133 LEU B N 1
ATOM 2027 C CA . LEU B 1 138 ? 92.827 68.823 -22.738 1.00 15.23 133 LEU B CA 1
ATOM 2028 C C . LEU B 1 138 ? 93.973 68.667 -23.731 1.00 15.35 133 LEU B C 1
ATOM 2029 O O . LEU B 1 138 ? 95.002 69.316 -23.585 1.00 19.47 133 LEU B O 1
ATOM 2034 N N . GLU B 1 139 ? 93.802 67.813 -24.736 1.00 13.20 134 GLU B N 1
ATOM 2035 C CA . GLU B 1 139 ? 94.839 67.628 -25.752 1.00 17.03 134 GLU B CA 1
ATOM 2036 C C . GLU B 1 139 ? 94.732 68.672 -26.859 1.00 19.20 134 GLU B C 1
ATOM 2037 O O . GLU B 1 139 ? 95.561 68.716 -27.768 1.00 21.76 134 GLU B O 1
ATOM 2043 N N . VAL B 1 140 ? 93.704 69.507 -26.771 1.00 15.62 135 VAL B N 1
ATOM 2044 C CA . VAL B 1 140 ? 93.458 70.547 -27.756 1.00 13.75 135 VAL B CA 1
ATOM 2045 C C . VAL B 1 140 ? 93.868 71.888 -27.168 1.00 14.35 135 VAL B C 1
ATOM 2046 O O . VAL B 1 140 ? 93.267 72.360 -26.200 1.00 13.07 135 VAL B O 1
ATOM 2050 N N . GLU B 1 141 ? 94.892 72.497 -27.755 1.00 14.08 136 GLU B N 1
ATOM 2051 C CA . GLU B 1 141 ? 95.535 73.665 -27.162 1.00 15.52 136 GLU B CA 1
ATOM 2052 C C . GLU B 1 141 ? 94.592 74.843 -26.898 1.00 14.09 136 GLU B C 1
ATOM 2053 O O . GLU B 1 141 ? 94.569 75.364 -25.789 1.00 13.10 136 GLU B O 1
ATOM 2059 N N . GLY B 1 142 ? 93.825 75.266 -27.902 1.00 13.55 137 GLY B N 1
ATOM 2060 C CA . GLY B 1 142 ? 92.945 76.416 -27.737 1.00 15.29 137 GLY B CA 1
ATOM 2061 C C . GLY B 1 142 ? 91.899 76.221 -26.648 1.00 14.52 137 GLY B C 1
ATOM 2062 O O . GLY B 1 142 ? 91.654 77.105 -25.799 1.00 19.58 137 GLY B O 1
ATOM 2063 N N . PHE B 1 143 ? 91.297 75.033 -26.667 1.00 14.04 138 PHE B N 1
ATOM 2064 C CA . PHE B 1 143 ? 90.255 74.669 -25.714 1.00 15.69 138 PHE B CA 1
ATOM 2065 C C . PHE B 1 143 ? 90.838 74.687 -24.315 1.00 15.22 138 PHE B C 1
ATOM 2066 O O . PHE B 1 143 ? 90.240 75.238 -23.382 1.00 15.35 138 PHE B O 1
ATOM 2074 N N . ARG B 1 144 ? 92.020 74.092 -24.180 1.00 10.92 139 ARG B N 1
ATOM 2075 C CA . ARG B 1 144 ? 92.689 74.036 -22.894 1.00 11.67 139 ARG B CA 1
ATOM 2076 C C . ARG B 1 144 ? 93.034 75.436 -22.410 1.00 12.35 139 ARG B C 1
ATOM 2077 O O . ARG B 1 144 ? 92.974 75.708 -21.218 1.00 12.81 139 ARG B O 1
ATOM 2085 N N . ALA B 1 145 ? 93.392 76.321 -23.336 1.00 14.53 140 ALA B N 1
ATOM 2086 C CA . ALA B 1 145 ? 93.714 77.704 -22.990 1.00 16.36 140 ALA B CA 1
ATOM 2087 C C . ALA B 1 145 ? 92.504 78.395 -22.376 1.00 17.86 140 ALA B C 1
ATOM 2088 O O . ALA B 1 145 ? 92.578 78.931 -21.253 1.00 19.08 140 ALA B O 1
ATOM 2090 N N . THR B 1 146 ? 91.385 78.367 -23.101 1.00 15.00 141 THR B N 1
ATOM 2091 C CA . THR B 1 146 ? 90.162 78.998 -22.582 1.00 17.31 141 THR B CA 1
ATOM 2092 C C . THR B 1 146 ? 89.713 78.406 -21.236 1.00 17.45 141 THR B C 1
ATOM 2093 O O . THR B 1 146 ? 89.397 79.146 -20.276 1.00 19.07 141 THR B O 1
ATOM 2097 N N . MET B 1 147 ? 89.698 77.074 -21.167 1.00 14.26 142 MET B N 1
ATOM 2098 C CA . MET B 1 147 ? 89.352 76.379 -19.927 1.00 15.29 142 MET B CA 1
ATOM 2099 C C . MET B 1 147 ? 90.267 76.794 -18.776 1.00 14.85 142 MET B C 1
ATOM 2100 O O . MET B 1 147 ? 89.817 76.953 -17.644 1.00 16.22 142 MET B O 1
ATOM 2105 N N . ALA B 1 148 ? 91.550 76.974 -19.073 1.00 10.99 143 ALA B N 1
ATOM 2106 C CA . ALA B 1 148 ? 92.518 77.391 -18.069 1.00 15.25 143 ALA B CA 1
ATOM 2107 C C . ALA B 1 148 ? 92.211 78.798 -17.577 1.00 18.65 143 ALA B C 1
ATOM 2108 O O . ALA B 1 148 ? 92.316 79.067 -16.380 1.00 16.83 143 ALA B O 1
ATOM 2110 N N . GLN B 1 149 ? 91.845 79.698 -18.491 1.00 16.87 144 GLN B N 1
ATOM 2111 C CA . GLN B 1 149 ? 91.403 81.031 -18.064 1.00 21.01 144 GLN B CA 1
ATOM 2112 C C . GLN B 1 149 ? 90.232 80.930 -17.083 1.00 17.68 144 GLN B C 1
ATOM 2113 O O . GLN B 1 149 ? 90.240 81.549 -15.985 1.00 16.93 144 GLN B O 1
ATOM 2119 N N . ARG B 1 150 ? 89.231 80.142 -17.483 1.00 16.95 145 ARG B N 1
ATOM 2120 C CA . ARG B 1 150 ? 88.043 79.947 -16.641 1.00 19.18 145 ARG B CA 1
ATOM 2121 C C . ARG B 1 150 ? 88.414 79.433 -15.248 1.00 15.24 145 ARG B C 1
ATOM 2122 O O . ARG B 1 150 ? 87.961 79.975 -14.231 1.00 16.17 145 ARG B O 1
ATOM 2130 N N . LEU B 1 151 ? 89.255 78.401 -15.209 1.00 12.92 146 LEU B N 1
ATOM 2131 C CA . LEU B 1 151 ? 89.727 77.832 -13.950 1.00 14.00 146 LEU B CA 1
ATOM 2132 C C . LEU B 1 151 ? 90.500 78.839 -13.104 1.00 13.86 146 LEU B C 1
ATOM 2133 O O . LEU B 1 151 ? 90.384 78.823 -11.890 1.00 13.48 146 LEU B O 1
ATOM 2138 N N . VAL B 1 152 ? 91.296 79.697 -13.740 1.00 12.14 147 VAL B N 1
ATOM 2139 C CA . VAL B 1 152 ? 91.989 80.765 -13.020 1.00 9.10 147 VAL B CA 1
ATOM 2140 C C . VAL B 1 152 ? 90.976 81.680 -12.331 1.00 13.72 147 VAL B C 1
ATOM 2141 O O . VAL B 1 152 ? 91.133 82.028 -11.144 1.00 14.22 147 VAL B O 1
ATOM 2145 N N . ARG B 1 153 ? 89.925 82.056 -13.058 1.00 14.94 148 ARG B N 1
ATOM 2146 C CA . ARG B 1 153 ? 88.873 82.868 -12.426 1.00 19.34 148 ARG B CA 1
ATOM 2147 C C . ARG B 1 153 ? 88.160 82.165 -11.251 1.00 17.78 148 ARG B C 1
ATOM 2148 O O . ARG B 1 153 ? 87.966 82.760 -10.175 1.00 15.03 148 ARG B O 1
ATOM 2156 N N . VAL B 1 154 ? 87.778 80.906 -11.462 1.00 16.73 149 VAL B N 1
ATOM 2157 C CA . VAL B 1 154 ? 87.162 80.085 -10.412 1.00 12.87 149 VAL B CA 1
ATOM 2158 C C . VAL B 1 154 ? 88.061 79.987 -9.170 1.00 13.82 149 VAL B C 1
ATOM 2159 O O . VAL B 1 154 ? 87.598 80.090 -8.032 1.00 13.61 149 VAL B O 1
ATOM 2163 N N . LEU B 1 155 ? 89.355 79.797 -9.406 1.00 13.42 150 LEU B N 1
ATOM 2164 C CA . LEU B 1 155 ? 90.349 79.725 -8.343 1.00 13.58 150 LEU B CA 1
ATOM 2165 C C . LEU B 1 155 ? 90.405 81.037 -7.581 1.00 14.26 150 LEU B C 1
ATOM 2166 O O . LEU B 1 155 ? 90.434 81.036 -6.351 1.00 14.78 150 LEU B O 1
ATOM 2171 N N . GLN B 1 156 ? 90.421 82.155 -8.302 1.00 12.26 151 GLN B N 1
ATOM 2172 C CA . GLN B 1 156 ? 90.417 83.449 -7.625 1.00 14.42 151 GLN B CA 1
ATOM 2173 C C . GLN B 1 156 ? 89.170 83.614 -6.759 1.00 14.14 151 GLN B C 1
ATOM 2174 O O . GLN B 1 156 ? 89.254 84.127 -5.644 1.00 15.63 151 GLN B O 1
ATOM 2180 N N . ILE B 1 157 ? 88.022 83.165 -7.260 1.00 13.98 152 ILE B N 1
ATOM 2181 C CA . ILE B 1 157 ? 86.808 83.133 -6.436 1.00 16.16 152 ILE B CA 1
ATOM 2182 C C . ILE B 1 157 ? 87.026 82.330 -5.150 1.00 15.40 152 ILE B C 1
ATOM 2183 O O . ILE B 1 157 ? 86.768 82.817 -4.046 1.00 14.92 152 ILE B O 1
ATOM 2188 N N . CYS B 1 158 ? 87.501 81.095 -5.313 1.00 14.30 153 CYS B N 1
ATOM 2189 C CA . CYS B 1 158 ? 87.711 80.173 -4.198 1.00 15.13 153 CYS B CA 1
ATOM 2190 C C . CYS B 1 158 ? 88.705 80.667 -3.147 1.00 17.53 153 CYS B C 1
ATOM 2191 O O . CYS B 1 158 ? 88.568 80.363 -1.962 1.00 19.24 153 CYS B O 1
ATOM 2194 N N . ALA B 1 159 ? 89.709 81.414 -3.587 1.00 15.17 154 ALA B N 1
ATOM 2195 C CA . ALA B 1 159 ? 90.735 81.913 -2.686 1.00 16.45 154 ALA B CA 1
ATOM 2196 C C . ALA B 1 159 ? 90.276 83.191 -1.993 1.00 17.97 154 ALA B C 1
ATOM 2197 O O . ALA B 1 159 ? 90.981 83.721 -1.134 1.00 19.94 154 ALA B O 1
ATOM 2199 N N . GLY B 1 160 ? 89.095 83.681 -2.371 1.00 22.19 155 GLY B N 1
ATOM 2200 C CA . GLY B 1 160 ? 88.522 84.865 -1.753 1.00 24.72 155 GLY B CA 1
ATOM 2201 C C . GLY B 1 160 ? 89.048 86.164 -2.333 1.00 22.34 155 GLY B C 1
ATOM 2202 O O . GLY B 1 160 ? 88.998 87.207 -1.689 1.00 24.13 155 GLY B O 1
ATOM 2203 N N . HIS B 1 161 ? 89.541 86.105 -3.563 1.00 22.40 156 HIS B N 1
ATOM 2204 C CA . HIS B 1 161 ? 90.162 87.266 -4.191 1.00 25.46 156 HIS B CA 1
ATOM 2205 C C . HIS B 1 161 ? 89.177 88.048 -5.051 1.00 27.37 156 HIS B C 1
ATOM 2206 O O . HIS B 1 161 ? 89.541 89.029 -5.701 1.00 26.44 156 HIS B O 1
ATOM 2213 N N . VAL B 1 162 ? 87.927 87.606 -5.060 1.00 26.72 157 VAL B N 1
ATOM 2214 C CA . VAL B 1 162 ? 86.894 88.292 -5.819 1.00 24.80 157 VAL 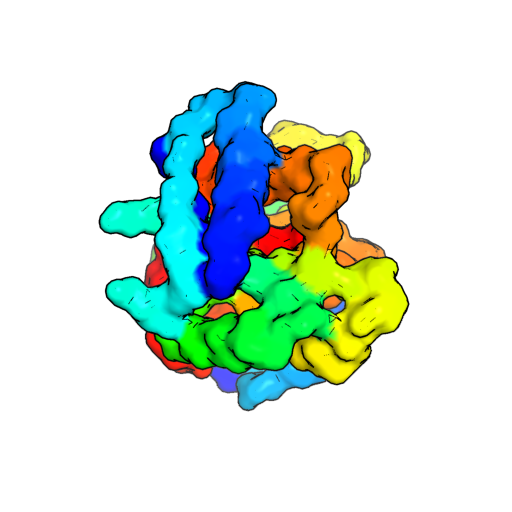B CA 1
ATOM 2215 C C . VAL B 1 162 ? 85.836 88.818 -4.861 1.00 26.52 157 VAL B C 1
ATOM 2216 O O . VAL B 1 162 ? 84.950 88.073 -4.442 1.00 26.36 157 VAL B O 1
ATOM 2220 N N . PRO B 1 163 ? 85.932 90.111 -4.507 1.00 31.83 158 PRO B N 1
ATOM 2221 C CA . PRO B 1 163 ? 85.109 90.718 -3.455 1.00 29.41 158 PRO B CA 1
ATOM 2222 C C . PRO B 1 163 ? 83.621 90.580 -3.746 1.00 28.70 158 P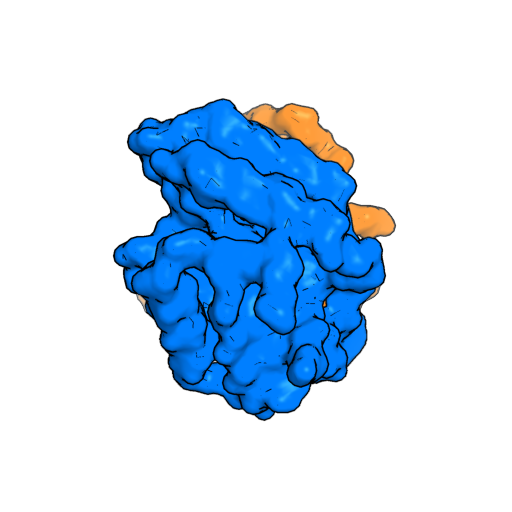RO B C 1
ATOM 2223 O O . PRO B 1 163 ? 83.201 90.755 -4.890 1.00 31.25 158 PRO B O 1
ATOM 2227 N N . GLY B 1 164 ? 82.842 90.243 -2.722 1.00 28.97 159 GLY B N 1
ATOM 2228 C CA . GLY B 1 164 ? 81.411 90.059 -2.882 1.00 31.13 159 GLY B CA 1
ATOM 2229 C C . GLY B 1 164 ? 81.019 88.753 -3.550 1.00 30.97 159 GLY B C 1
ATOM 2230 O O . GLY B 1 164 ? 79.836 88.457 -3.704 1.00 31.14 159 GLY B O 1
ATOM 2231 N N . VAL B 1 165 ? 82.010 87.965 -3.955 1.00 28.33 160 VAL B N 1
ATOM 2232 C CA . VAL B 1 165 ? 81.732 86.677 -4.577 1.00 28.71 160 VAL B CA 1
ATOM 2233 C C . VAL B 1 165 ? 82.473 85.545 -3.867 1.00 27.94 160 VAL B C 1
ATOM 2234 O O . VAL B 1 165 ? 83.698 85.547 -3.773 1.00 29.93 160 VAL B O 1
ATOM 2238 N N . SER B 1 166 ? 81.723 84.576 -3.363 1.00 26.44 161 SER B N 1
ATOM 2239 C CA . SER B 1 166 ? 82.341 83.455 -2.681 1.00 30.21 161 SER B CA 1
ATOM 2240 C C . SER B 1 166 ? 81.998 82.132 -3.353 1.00 29.21 161 SER B C 1
ATOM 2241 O O . SER B 1 166 ? 81.072 82.056 -4.165 1.00 25.32 161 SER B O 1
ATOM 2244 N N . ALA B 1 167 ? 82.762 81.101 -2.997 1.00 20.30 162 ALA B N 1
ATOM 2245 C CA . ALA B 1 167 ? 82.687 79.793 -3.629 1.00 16.98 162 ALA B CA 1
ATOM 2246 C C . ALA B 1 167 ? 81.285 79.187 -3.639 1.00 16.84 162 ALA B C 1
ATOM 2247 O O . ALA B 1 167 ? 80.957 78.395 -4.524 1.00 17.54 162 ALA B O 1
ATOM 2249 N N . LEU B 1 168 ? 80.453 79.566 -2.675 1.00 17.76 163 LEU B N 1
ATOM 2250 C CA . LEU B 1 168 ? 79.089 79.038 -2.610 1.00 18.11 163 LEU B CA 1
ATOM 2251 C C . LEU B 1 168 ? 78.259 79.352 -3.864 1.00 16.61 163 LEU B C 1
ATOM 2252 O O . LEU B 1 168 ? 77.246 78.704 -4.124 1.00 17.45 163 L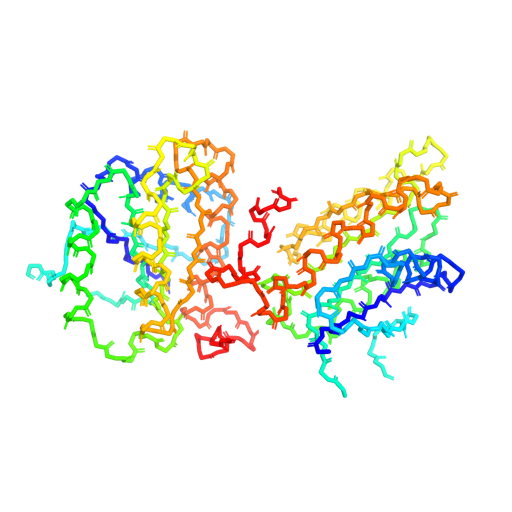EU B O 1
ATOM 2257 N N . ASN B 1 169 ? 78.699 80.340 -4.638 1.00 15.07 164 ASN B N 1
ATOM 2258 C CA . ASN B 1 169 ? 78.028 80.705 -5.881 1.00 15.63 164 ASN B CA 1
ATOM 2259 C C . ASN B 1 169 ? 78.383 79.806 -7.067 1.00 18.05 164 ASN B C 1
ATOM 2260 O O . ASN B 1 169 ? 77.650 79.764 -8.063 1.00 19.34 164 ASN B O 1
ATOM 2265 N N . LEU B 1 170 ? 79.501 79.088 -6.964 1.00 17.38 165 LEU B N 1
ATOM 2266 C CA . LEU B 1 170 ? 80.056 78.407 -8.138 1.00 17.20 165 LEU B CA 1
ATOM 2267 C C . LEU B 1 170 ? 79.115 77.389 -8.780 1.00 15.79 165 LEU B C 1
ATOM 2268 O O . LEU B 1 170 ? 79.046 77.294 -10.011 1.00 16.08 165 LEU B O 1
ATOM 2273 N N . LEU B 1 171 ? 78.381 76.653 -7.949 1.00 18.47 166 LEU B N 1
ATOM 2274 C CA . LEU B 1 171 ? 77.407 75.688 -8.455 1.00 20.71 166 LEU B CA 1
ATOM 2275 C C . LEU B 1 171 ? 76.467 76.382 -9.428 1.00 19.68 166 LEU B C 1
ATOM 2276 O O . LEU B 1 171 ? 76.214 75.879 -10.523 1.00 19.86 166 LEU B O 1
ATOM 2281 N N . SER B 1 172 ? 75.978 77.557 -9.040 1.00 18.76 167 SER B N 1
ATOM 2282 C CA . SER B 1 172 ? 75.097 78.328 -9.912 1.00 20.97 167 SER B CA 1
ATOM 2283 C C . SER B 1 172 ? 75.876 78.902 -11.085 1.00 24.81 167 SER B C 1
ATOM 2284 O O . SER B 1 172 ? 75.390 78.918 -12.218 1.00 24.43 167 SER B O 1
ATOM 2287 N N . LEU B 1 173 ? 77.097 79.355 -10.806 1.00 26.07 168 LEU B N 1
ATOM 2288 C CA . LEU B 1 173 ? 77.876 80.092 -11.793 1.00 27.19 168 LEU B CA 1
ATOM 2289 C C . LEU B 1 173 ? 78.357 79.185 -12.908 1.00 25.97 168 LEU B C 1
ATOM 2290 O O . LEU B 1 173 ? 78.449 79.600 -14.064 1.00 25.89 168 LEU B O 1
ATOM 2295 N N . LEU B 1 174 ? 78.662 77.943 -12.552 1.00 21.84 169 LEU B N 1
ATOM 2296 C CA . LEU B 1 174 ? 79.206 76.994 -13.510 1.00 20.06 169 LEU B CA 1
ATOM 2297 C C . LEU B 1 174 ? 78.113 76.056 -14.008 1.00 21.32 169 LEU B C 1
ATOM 2298 O O . LEU B 1 174 ? 78.394 74.974 -14.528 1.00 19.93 169 LEU B O 1
ATOM 2303 N N . ARG B 1 175 ? 76.870 76.509 -13.838 1.00 28.19 170 ARG B N 1
ATOM 2304 C CA . ARG B 1 175 ? 75.655 75.836 -14.309 1.00 40.20 170 ARG B CA 1
ATOM 2305 C C . ARG B 1 175 ? 75.269 74.611 -13.482 1.00 47.62 170 ARG B C 1
ATOM 2306 O O . ARG B 1 175 ? 74.121 74.485 -13.045 1.00 50.81 170 ARG B O 1
#

Secondary structure (DSSP, 8-state):
-EEEEEE-S-HHHHHHHHHHHHSS--SS-EEEEEESSSS------EEEEEEETT-HHHHHHHHHHHTTS-GGGGTT-EEEEEESTTSTTS-HHHHHHHHHHHHHTT--EEE--TTSHHHHHHHHHHHHHHHHHHTT-STT--HHHH--/-EEEEEE-S-HHHHHHHHHHHHSS--SS-EEEEEESSS-----SEEEEEEETT-HHHHHHHHHHHTTS-GGGGTTSEEEEEESTTSTTS-HHHHHHHHHHHHHTT--EEE--TTSHHHHHHHHHHHHHHHHHHTT-STT--GGGHHHHT-

GO terms:
  GO:0005654 nucleoplasm (C, TAS)
  GO:0005829 cytosol (C, TAS)

InterPro domains:
  IPR020987 Centromere protein Cenp-M [PF11111] (1-171)
  IPR020987 Centromere protein Cenp-M [PTHR34436] (1-179)
  IPR027417 P-loop containing nucleoside triphosphate hydrolase [G3DSA:3.40.50.300] (15-171)

CATH classification: 3.40.50.300

Radius of gyration: 19.88 Å; Cα contacts (8 Å, |Δi|>4): 565; chains: 2; bounding box: 46×48×47 Å

Nearest PDB structures (foldseek):
  4p0t-assembly1_A  TM=1.007E+00  e=1.558E-31  Homo sapiens
  4wau-assembly2_B  TM=1.004E+00  e=1.276E-29  Homo sapiens
  4wau-assembly1_A  TM=9.967E-01  e=2.891E-29  Homo sapiens
  4p0t-assembly2_B  TM=1.001E+00  e=1.155E-28  Homo sapiens
  7xho-assembly1_M  TM=9.732E-01  e=5.114E-24  Homo sapiens

Sequence (298 aa):
TATILLVGTEDALLQQLADSMLKEDCASELKVHLAKSLPLPPRIDLIVFVVNLHSKYSLQNTEESLRHVDASFFLGKVCCFLATGAGRESHCSIHRHTVVVKLAHTYQSPLLYCDLEVEGFRATTMAQRLVRVLQICAGHVPGVSALNLLSTATILLVGTEDALLQQLADSMLKEDCASELKVHLAKSLPLPRIDLIVFVVNLHSKYSLQNTEESLRHVDASFFLGKVCCFLATGAGRESHCSIHRHTVVVKLAHTYQSPLLYCDLEVEGFRATMAQRLVRVLQICAGHVPGVSALNLLSLLR

Foldseek 3Di:
DFEEEEEAQDPVLLVLLVVLLVPDDDPDDYYYHYYPAPPDVPDHLAYEQEAEQQDPVRLVRSVVRVVRDDLVCLLLRYEYEYACPVPPNGDVVSVVSVVVVCVVSQHYYHYFHSVDNVRSNVVSVVVNVSRCQSVVNDPPGHSNNNRD/DFEEEEEFQDPVLLVLLVVLLVPDDDPDDYHYHYYPAPDDPDHLAYEQEAEQQDVVRLVRSVVRVVRDDLVCLLQRYEYEYAPPPPPNGDVVSVVSVVVVCVVSLHAYHYFNSVDNVRSNVVSVVVNVSRCQSVVVDPPGHRNCRSVVND

B-factor: mean 23.23, std 13.35, range [7.24, 82.4]

Organism: Homo sapiens (NCBI:txid9606)

Solvent-accessible surface area: 14480 Å² total; per-residue (Å²): 64,0,8,0,4,0,2,3,23,42,68,65,27,3,102,84,0,9,93,21,2,93,155,94,102,45,116,16,128,25,124,35,72,72,12,113,46,17,88,82,177,148,165,32,8,0,6,0,0,2,0,25,0,80,28,152,135,1,8,111,14,4,66,82,1,2,189,89,18,92,76,70,52,24,94,2,47,0,0,0,0,0,6,3,18,85,97,182,85,24,47,63,121,22,86,116,36,1,34,120,20,5,115,81,53,113,12,23,9,0,47,12,31,0,113,53,112,38,122,27,36,30,0,1,75,3,0,22,68,0,0,22,1,13,21,60,74,12,119,67,6,61,10,115,78,15,75,143,84,0,16,0,5,0,3,3,29,40,61,69,20,1,98,76,0,9,96,20,4,92,149,93,101,51,106,14,122,24,112,33,67,76,12,112,45,20,91,156,143,174,33,9,0,5,0,0,0,0,24,0,81,28,158,124,1,5,112,12,4,69,79,0,2,179,87,17,79,32,34,53,21,17,2,51,0,0,0,0,1,6,5,16,84,88,179,89,24,51,48,118,25,69,102,41,1,68,132,22,8,105,87,52,44,6,8,35,19,108,12,32,0,113,54,101,38,122,21,28,88,27,0,128,118,0,22,121,4,0,27,10,15,23,58,68,19,115,22,32,48,13,16,2,2,18,29,103,22,102